Protein AF-A0A2N0QLQ1-F1 (afdb_monomer_lite)

Foldseek 3Di:
DVCPDLVNCLVPDDDDPVLVVLLVVLVVVLVVLVVVLVVLVVQLPDPAHACVLQLVVCVPPVVLLNCCQVPPDVVLPNCVLQVVPPPVDDDDPDDPDPPPNRGSLNCLLVVSSVVSLVVVLCCVVDPPDDPDPDDDDDDDDDPPPVPDDDDDDDDDPPPPPPDPDPVNVVVSVPDDAQPDDDDLVVLSVDSSSSNHHSNNSVVVSVVSSVVSNVVSVVVSVVSVVVSVVSVVVSVVSSLVSSLVVVLPDPDDDDDPVRCVVCVVSCLVSPDPDDDDDPPPPPPDDDDDPPPND

Radius of gyration: 37.38 Å; chains: 1; bounding box: 115×39×78 Å

Secondary structure (DSSP, 8-state):
-GGG-HHHHHHHS---HHHHHHHHHHHHHHHHHHHHHHHHHHHHT-SS--HHHHHHHHHHH-HHHHHHHHS--TTTS-HHHHT----S----S----------HHHHHHHTHHHHHHHHHHHHHHS----------------TTTTS-S----------------HHHHHHHHH---------HHHHHH---GGGS-HHHHHHHHHHHHHHHHHHHHHHHHHHHHHHHHHHHHHHHHHHHHHHHHHTT-S-----HHHHHHTHHHHHHH--S----TTTTTS---S-------

pLDDT: mean 75.92, std 20.89, range [28.64, 96.31]

InterPro domains:
  IPR027417 P-loop containing nucleoside triphosphate hydrolase [G3DSA:3.40.50.300] (115-282)

Structure (mmCIF, N/CA/C/O backbone):
data_AF-A0A2N0QLQ1-F1
#
_entry.id   AF-A0A2N0QLQ1-F1
#
loop_
_atom_site.group_PDB
_atom_site.id
_atom_site.type_symbol
_atom_site.label_atom_id
_atom_site.label_alt_id
_atom_site.label_comp_id
_atom_site.label_asym_id
_atom_site.label_entity_id
_atom_site.label_seq_id
_atom_site.pdbx_PDB_ins_code
_atom_site.Cartn_x
_atom_site.Cartn_y
_atom_site.Cartn_z
_atom_site.occupancy
_atom_site.B_iso_or_equiv
_atom_site.auth_seq_id
_atom_site.auth_comp_id
_atom_site.auth_asym_id
_atom_site.auth_atom_id
_atom_site.pdbx_PDB_model_num
ATOM 1 N N . ILE A 1 1 ? -21.483 20.103 38.730 1.00 61.03 1 ILE A N 1
ATOM 2 C CA . ILE A 1 1 ? -22.163 19.356 37.633 1.00 61.03 1 ILE A CA 1
ATOM 3 C C . ILE A 1 1 ? -21.185 18.523 36.791 1.00 61.03 1 ILE A C 1
ATOM 5 O O . ILE A 1 1 ? -21.504 17.373 36.534 1.00 61.03 1 ILE A O 1
ATOM 9 N N . LYS A 1 2 ? -19.992 19.019 36.402 1.00 66.88 2 LYS A N 1
ATOM 10 C CA . LYS A 1 2 ? -19.019 18.229 35.601 1.00 66.88 2 LYS A CA 1
ATOM 11 C C . LYS A 1 2 ? -18.640 16.867 36.207 1.00 66.88 2 LYS A C 1
ATOM 13 O O . LYS A 1 2 ? -18.502 15.904 35.458 1.00 66.88 2 LYS A O 1
ATOM 18 N N . GLU A 1 3 ? -18.548 16.784 37.533 1.00 72.50 3 GLU A N 1
ATOM 19 C CA . GLU A 1 3 ? -18.240 15.551 38.280 1.00 72.50 3 GLU A CA 1
ATOM 20 C C . GLU A 1 3 ? -19.263 14.423 38.071 1.00 72.50 3 GLU A C 1
ATOM 22 O O . GLU A 1 3 ? -18.910 13.256 38.187 1.00 72.50 3 GLU A O 1
ATOM 27 N N . PHE A 1 4 ? -20.504 14.759 37.704 1.00 75.38 4 PHE A N 1
ATOM 28 C CA . PHE A 1 4 ? -21.582 13.796 37.458 1.00 75.38 4 PHE A CA 1
ATOM 29 C C . PHE A 1 4 ? -21.812 13.522 35.966 1.00 75.38 4 PHE A C 1
ATOM 31 O O . PHE A 1 4 ? -22.767 12.841 35.601 1.00 75.38 4 PHE A O 1
ATOM 38 N N . SER A 1 5 ? -20.967 14.060 35.078 1.00 84.75 5 SER A N 1
ATOM 39 C CA . SER A 1 5 ? -21.087 13.768 33.647 1.00 84.75 5 SER A CA 1
ATOM 40 C C . SER A 1 5 ? -20.676 12.326 33.353 1.00 84.75 5 SER A C 1
ATOM 42 O O . SER A 1 5 ? -19.681 11.832 33.889 1.00 84.75 5 SER A O 1
ATOM 44 N N . LEU A 1 6 ? -21.422 11.655 32.472 1.00 81.94 6 LEU A N 1
ATOM 45 C CA . LEU A 1 6 ? -21.184 10.253 32.128 1.00 81.94 6 LEU A CA 1
ATOM 46 C C . LEU A 1 6 ? -19.744 10.024 31.646 1.00 81.94 6 LEU A C 1
ATOM 48 O O . LEU A 1 6 ? -19.108 9.050 32.044 1.00 81.94 6 LEU A O 1
ATOM 52 N N . GLU A 1 7 ? -19.198 10.936 30.841 1.00 82.25 7 GLU A N 1
ATOM 53 C CA . GLU A 1 7 ? -17.821 10.881 30.350 1.00 82.25 7 GLU A CA 1
ATOM 54 C C . GLU A 1 7 ? -16.767 11.017 31.455 1.00 82.25 7 GLU A C 1
ATOM 56 O O . GLU A 1 7 ? -15.702 10.406 31.355 1.00 82.25 7 GLU A O 1
ATOM 61 N N . GLU A 1 8 ? -17.013 11.837 32.476 1.00 82.56 8 GLU A N 1
ATOM 62 C CA . GLU A 1 8 ? -16.086 12.025 33.597 1.00 82.56 8 GLU A CA 1
ATOM 63 C C . GLU A 1 8 ? -16.135 10.821 34.544 1.00 82.56 8 GLU A C 1
ATOM 65 O O . GLU A 1 8 ? -15.097 10.253 34.884 1.00 82.56 8 GLU A O 1
ATOM 70 N N . VAL A 1 9 ? -17.338 10.334 34.862 1.00 83.75 9 VAL A N 1
ATOM 71 C CA . VAL A 1 9 ? -17.531 9.132 35.687 1.00 83.75 9 VAL A CA 1
ATOM 72 C C . VAL A 1 9 ? -16.950 7.893 34.995 1.00 83.75 9 VAL A C 1
ATOM 74 O O . VAL A 1 9 ? -16.268 7.088 35.629 1.00 83.75 9 VAL A O 1
ATOM 77 N N . CYS A 1 10 ? -17.134 7.749 33.678 1.00 82.81 10 CYS A N 1
ATOM 78 C CA . CYS A 1 10 ? -16.534 6.651 32.915 1.00 82.81 10 CYS A CA 1
ATOM 79 C C . CYS A 1 10 ? -15.002 6.733 32.844 1.00 82.81 10 CYS A C 1
ATOM 81 O O . CYS A 1 10 ? -14.349 5.690 32.785 1.00 82.81 10 CYS A O 1
ATOM 83 N N . ARG A 1 11 ? -14.418 7.939 32.835 1.00 79.31 11 ARG A N 1
ATOM 84 C CA . ARG A 1 11 ? -12.957 8.123 32.845 1.00 79.31 11 ARG A CA 1
ATOM 85 C C . ARG A 1 11 ? -12.345 7.813 34.206 1.00 79.31 11 ARG A C 1
ATOM 87 O O . ARG A 1 11 ? -11.307 7.160 34.244 1.00 79.31 11 ARG A O 1
ATOM 94 N N . ASN A 1 12 ? -13.010 8.217 35.284 1.00 80.75 12 ASN A N 1
ATOM 95 C CA . ASN A 1 12 ? -12.510 8.066 36.651 1.00 80.75 12 ASN A CA 1
ATOM 96 C C . ASN A 1 12 ? -12.809 6.689 37.266 1.00 80.75 12 ASN A C 1
ATOM 98 O O . ASN A 1 12 ? -12.323 6.371 38.351 1.00 80.75 12 ASN A O 1
ATOM 102 N N . ARG A 1 13 ? -13.578 5.836 36.578 1.00 82.44 13 ARG A N 1
ATOM 103 C CA . ARG A 1 13 ? -13.841 4.469 37.035 1.00 82.44 13 ARG A CA 1
ATOM 104 C C . ARG A 1 13 ? -12.574 3.608 36.993 1.00 82.44 13 ARG A C 1
ATOM 106 O O . ARG A 1 13 ? -11.807 3.636 36.027 1.00 82.44 13 ARG A O 1
ATOM 113 N N . ALA A 1 14 ? -12.428 2.727 37.978 1.00 80.25 14 ALA A N 1
ATOM 114 C CA . ALA A 1 14 ? -11.441 1.658 37.910 1.00 80.25 14 ALA A CA 1
ATOM 115 C C . ALA A 1 14 ? -11.807 0.688 36.773 1.00 80.25 14 ALA A C 1
ATOM 117 O O . ALA A 1 14 ? -12.846 0.026 36.809 1.00 80.25 14 ALA A O 1
ATOM 118 N N . ARG A 1 15 ? -10.957 0.617 35.746 1.00 83.06 15 ARG A N 1
ATOM 119 C CA . ARG A 1 15 ? -11.089 -0.362 34.660 1.00 83.06 15 ARG A CA 1
ATOM 120 C C . ARG A 1 15 ? -10.656 -1.736 35.148 1.00 83.06 15 ARG A C 1
ATOM 122 O O . ARG A 1 15 ? -9.709 -1.857 35.928 1.00 83.06 15 ARG A O 1
ATOM 129 N N . THR A 1 16 ? -11.302 -2.786 34.650 1.00 86.44 16 THR A N 1
ATOM 130 C CA . THR A 1 16 ? -10.814 -4.143 34.922 1.00 86.44 16 THR A CA 1
ATOM 131 C C . THR A 1 16 ? -9.475 -4.369 34.212 1.00 86.44 16 THR A C 1
ATOM 133 O O . THR A 1 16 ? -9.207 -3.785 33.159 1.00 86.44 16 THR A O 1
ATOM 136 N N . LYS A 1 17 ? -8.626 -5.259 34.746 1.00 87.06 17 LYS A N 1
ATOM 137 C CA . LYS A 1 17 ? -7.346 -5.613 34.100 1.00 87.06 17 LYS A CA 1
ATOM 138 C C . LYS A 1 17 ? -7.550 -6.090 32.654 1.00 87.06 17 LYS A C 1
ATOM 140 O O . LYS A 1 17 ? -6.743 -5.779 31.784 1.00 87.06 17 LYS A O 1
ATOM 145 N N . LYS A 1 18 ? -8.656 -6.800 32.400 1.00 88.44 18 LYS A N 1
ATOM 146 C CA . LYS A 1 18 ? -9.050 -7.283 31.072 1.00 88.44 18 LYS A CA 1
ATOM 147 C C . LYS A 1 18 ? -9.425 -6.134 30.131 1.00 88.44 18 LYS A C 1
ATOM 149 O O . LYS A 1 18 ? -8.917 -6.101 29.019 1.00 88.44 18 LYS A O 1
ATOM 154 N N . GLU A 1 19 ? -10.262 -5.192 30.568 1.00 87.38 19 GLU A N 1
ATOM 155 C CA . GLU A 1 19 ? -10.644 -4.016 29.765 1.00 87.38 19 GLU A CA 1
ATOM 156 C C . GLU A 1 19 ? -9.432 -3.166 29.384 1.00 87.38 19 GLU A C 1
ATOM 158 O O . GLU A 1 19 ? -9.265 -2.818 28.218 1.00 87.38 19 GLU A O 1
ATOM 163 N N . SER A 1 20 ? -8.563 -2.863 30.353 1.00 88.62 20 SER A N 1
ATOM 164 C CA . SER A 1 20 ? -7.354 -2.073 30.105 1.00 88.62 20 SER A CA 1
ATOM 165 C C . SER A 1 20 ? -6.424 -2.753 29.100 1.00 88.62 20 SER A C 1
ATOM 167 O O . SER A 1 20 ? -5.912 -2.088 28.205 1.00 88.62 20 SER A O 1
ATOM 169 N N . TYR A 1 21 ? -6.243 -4.074 29.213 1.00 91.75 21 TYR A N 1
ATOM 170 C CA . TYR A 1 21 ? -5.449 -4.853 28.262 1.00 91.75 21 TYR A CA 1
ATOM 171 C C . TYR A 1 21 ? -6.059 -4.851 26.852 1.00 91.75 21 TYR A C 1
ATOM 173 O O . TYR A 1 21 ? -5.348 -4.614 25.879 1.00 91.75 21 TYR A O 1
ATOM 181 N N . LEU A 1 22 ? -7.373 -5.075 26.735 1.00 92.06 22 LEU A N 1
ATOM 182 C CA . LEU A 1 22 ? -8.063 -5.083 25.442 1.00 92.06 22 LEU A CA 1
ATOM 183 C C . LEU A 1 22 ? -7.994 -3.720 24.752 1.00 92.06 22 LEU A C 1
ATOM 185 O O . LEU A 1 22 ? -7.675 -3.661 23.569 1.00 92.06 22 LEU A O 1
ATOM 189 N N . LEU A 1 23 ? -8.231 -2.630 25.488 1.00 91.94 23 LEU A N 1
ATOM 190 C CA . LEU A 1 23 ? -8.105 -1.279 24.942 1.00 91.94 23 LEU A CA 1
ATOM 191 C C . LEU A 1 23 ? -6.676 -0.995 24.481 1.00 91.94 23 LEU A C 1
ATOM 193 O O . LEU A 1 23 ? -6.500 -0.504 23.373 1.00 91.94 23 LEU A O 1
ATOM 197 N N . ALA A 1 24 ? -5.663 -1.333 25.285 1.00 93.56 24 ALA A N 1
ATOM 198 C CA . ALA A 1 24 ? -4.264 -1.142 24.899 1.00 93.56 24 ALA A CA 1
ATOM 199 C C . ALA A 1 24 ? -3.930 -1.878 23.591 1.00 93.56 24 ALA A C 1
ATOM 201 O O . ALA A 1 24 ? -3.360 -1.281 22.682 1.00 93.56 24 ALA A O 1
ATOM 202 N N . LYS A 1 25 ? -4.369 -3.136 23.464 1.00 95.06 25 LYS A N 1
ATOM 203 C CA . LYS A 1 25 ? -4.194 -3.925 22.241 1.00 95.06 25 LYS A CA 1
ATOM 204 C C . LYS A 1 25 ? -4.910 -3.301 21.037 1.00 95.06 25 LYS A C 1
ATOM 206 O O . LYS A 1 25 ? -4.356 -3.268 19.945 1.00 95.06 25 LYS A O 1
ATOM 211 N N . LEU A 1 26 ? -6.129 -2.790 21.222 1.00 94.81 26 LEU A N 1
ATOM 212 C CA . LEU A 1 26 ? -6.873 -2.120 20.151 1.00 94.81 26 LEU A CA 1
ATOM 213 C C . LEU A 1 26 ? -6.188 -0.832 19.690 1.00 94.81 26 LEU A C 1
ATOM 215 O O . LEU A 1 26 ? -6.107 -0.599 18.487 1.00 94.81 26 LEU A O 1
ATOM 219 N N . TYR A 1 27 ? -5.667 -0.024 20.617 1.00 94.25 27 TYR A N 1
ATOM 220 C CA . TYR A 1 27 ? -4.896 1.173 20.270 1.00 94.25 27 TYR A CA 1
ATOM 221 C C . TYR A 1 27 ? -3.644 0.824 19.461 1.00 94.25 27 TYR A C 1
ATOM 223 O O . TYR A 1 27 ? -3.412 1.444 18.426 1.00 94.25 27 TYR A O 1
ATOM 231 N N . GLU A 1 28 ? -2.894 -0.201 19.874 1.00 96.06 28 GLU A N 1
ATOM 232 C CA . GLU A 1 28 ? -1.723 -0.693 19.137 1.00 96.06 28 GLU A CA 1
ATOM 233 C C . GLU A 1 28 ? -2.099 -1.170 17.722 1.00 96.06 28 GLU A C 1
ATOM 235 O O . GLU A 1 28 ? -1.439 -0.834 16.737 1.00 96.06 28 GLU A O 1
ATOM 240 N N . GLU A 1 29 ? -3.196 -1.922 17.587 1.00 95.44 29 GLU A N 1
ATOM 241 C CA . GLU A 1 29 ? -3.678 -2.389 16.285 1.00 95.44 29 GLU A CA 1
ATOM 242 C C . GLU A 1 29 ? -4.122 -1.229 15.377 1.00 95.44 29 GLU A C 1
ATOM 244 O O . GLU A 1 29 ? -3.815 -1.242 14.182 1.00 95.44 29 GLU A O 1
ATOM 249 N N . ILE A 1 30 ? -4.809 -0.219 15.922 1.00 95.06 30 ILE A N 1
ATOM 250 C CA . ILE A 1 30 ? -5.217 0.988 15.185 1.00 95.06 30 ILE A CA 1
ATOM 251 C C . ILE A 1 30 ? -3.989 1.784 14.736 1.00 95.06 30 ILE A C 1
ATOM 253 O O . ILE A 1 30 ? -3.924 2.198 13.579 1.00 95.06 30 ILE A O 1
ATOM 257 N N . GLU A 1 31 ? -2.995 1.960 15.608 1.00 94.94 31 GLU A N 1
ATOM 258 C CA . GLU A 1 31 ? -1.747 2.652 15.280 1.00 94.94 31 GLU A CA 1
ATOM 259 C C . GLU A 1 31 ? -0.989 1.931 14.160 1.00 94.94 31 GLU A C 1
ATOM 261 O O . GLU A 1 31 ? -0.547 2.559 13.193 1.00 94.94 31 GLU A O 1
ATOM 266 N N . LYS A 1 32 ? -0.917 0.597 14.224 1.00 95.38 32 LYS A N 1
ATOM 267 C CA . LYS A 1 32 ? -0.323 -0.221 13.162 1.00 95.38 32 LYS A CA 1
ATOM 268 C C . LYS A 1 32 ? -1.050 -0.036 11.830 1.00 95.38 32 LYS A C 1
ATOM 270 O O . LYS A 1 32 ? -0.395 0.168 10.808 1.00 95.38 32 LYS A O 1
ATOM 275 N N . ILE A 1 33 ? -2.386 -0.056 11.835 1.00 94.06 33 ILE A N 1
ATOM 276 C CA . ILE A 1 33 ? -3.191 0.201 10.630 1.00 94.06 33 ILE A CA 1
ATOM 277 C C . ILE A 1 33 ? -2.930 1.616 10.094 1.00 94.06 33 ILE A C 1
ATOM 279 O O . ILE A 1 33 ? -2.787 1.791 8.884 1.00 94.06 33 ILE A O 1
ATOM 283 N N . GLY A 1 34 ? -2.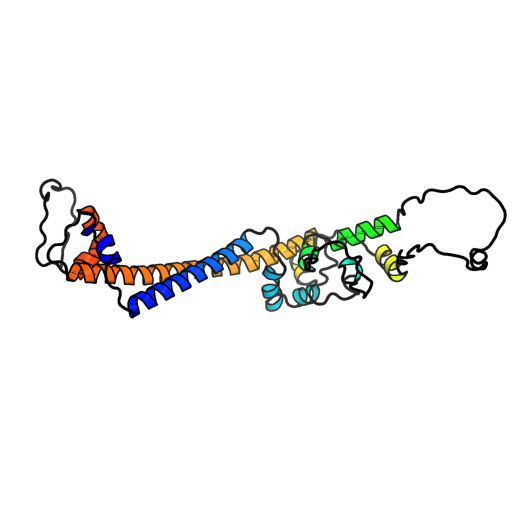807 2.615 10.972 1.00 92.31 34 GLY A N 1
ATOM 284 C CA . GLY A 1 34 ? -2.446 3.983 10.599 1.00 92.31 34 GLY A CA 1
ATOM 285 C C . GLY A 1 34 ? -1.072 4.067 9.928 1.00 92.31 34 GLY A C 1
ATOM 286 O O . GLY A 1 34 ? -0.945 4.661 8.858 1.00 92.31 34 GLY A O 1
ATOM 287 N N . SER A 1 35 ? -0.061 3.405 10.498 1.00 93.19 35 SER A N 1
ATOM 288 C CA . SER A 1 35 ? 1.285 3.325 9.916 1.00 93.19 35 SER A CA 1
ATOM 289 C C . SER A 1 35 ? 1.278 2.669 8.533 1.00 93.19 35 SER A C 1
ATOM 291 O O . SER A 1 35 ? 1.893 3.180 7.596 1.00 93.19 35 SER A O 1
ATOM 293 N N . ASP A 1 36 ? 0.558 1.558 8.378 1.00 90.94 36 ASP A N 1
ATOM 294 C CA . ASP A 1 36 ? 0.473 0.847 7.102 1.00 90.94 36 ASP A CA 1
ATOM 295 C C . ASP A 1 36 ? -0.295 1.655 6.044 1.00 90.94 36 ASP A C 1
ATOM 297 O O . ASP A 1 36 ? 0.117 1.693 4.882 1.00 90.94 36 ASP A O 1
ATOM 301 N N . THR A 1 37 ? -1.336 2.384 6.454 1.00 91.88 37 THR A N 1
ATOM 302 C CA . THR A 1 37 ? -2.074 3.320 5.590 1.00 91.88 37 THR A CA 1
ATOM 303 C C . THR A 1 37 ? -1.169 4.446 5.096 1.00 91.88 37 THR A C 1
ATOM 305 O O . THR A 1 37 ? -1.178 4.773 3.910 1.00 91.88 37 THR A O 1
ATOM 308 N N . GLU A 1 38 ? -0.340 5.018 5.970 1.00 89.31 38 GLU A N 1
ATOM 309 C CA . GLU A 1 38 ? 0.581 6.093 5.597 1.00 89.31 38 GLU A CA 1
ATOM 310 C C . GLU A 1 38 ? 1.688 5.597 4.653 1.00 89.31 38 GLU A C 1
ATOM 312 O O . GLU A 1 38 ? 2.055 6.296 3.709 1.00 89.31 38 GLU A O 1
ATOM 317 N N . LYS A 1 39 ? 2.189 4.365 4.825 1.00 86.94 39 LYS A N 1
ATOM 318 C CA . LYS A 1 39 ? 3.124 3.750 3.861 1.00 86.94 39 LYS A CA 1
ATOM 319 C C . LYS A 1 39 ? 2.489 3.623 2.479 1.00 86.94 39 LYS A C 1
ATOM 321 O O . LYS A 1 39 ? 3.081 4.069 1.501 1.00 86.94 39 LYS A O 1
ATOM 326 N N . VAL A 1 40 ? 1.280 3.064 2.418 1.00 87.12 40 VAL A N 1
ATOM 327 C CA . VAL A 1 40 ? 0.502 2.908 1.181 1.00 87.12 40 VAL A CA 1
ATOM 328 C C . VAL A 1 40 ? 0.294 4.260 0.498 1.00 87.12 40 VAL A C 1
ATOM 330 O O . VAL A 1 40 ? 0.618 4.431 -0.676 1.00 87.12 40 VAL A O 1
ATOM 333 N N . LYS A 1 41 ? -0.164 5.254 1.256 1.00 85.38 41 LYS A N 1
ATOM 334 C CA . LYS A 1 41 ? -0.394 6.618 0.783 1.00 85.38 41 LYS A CA 1
ATOM 335 C C . LYS A 1 41 ? 0.870 7.252 0.191 1.00 85.38 41 LYS A C 1
ATOM 337 O O . LYS A 1 41 ? 0.822 7.854 -0.881 1.00 85.38 41 LYS A O 1
ATOM 342 N N . ASN A 1 42 ? 2.011 7.084 0.858 1.00 83.56 42 ASN A N 1
ATOM 343 C CA . ASN A 1 42 ? 3.293 7.601 0.383 1.00 83.56 42 ASN A CA 1
ATOM 344 C C . ASN A 1 42 ? 3.769 6.944 -0.915 1.00 83.56 42 ASN A C 1
ATOM 346 O O . ASN A 1 42 ? 4.481 7.594 -1.680 1.00 83.56 42 ASN A O 1
ATOM 350 N N . THR A 1 43 ? 3.393 5.692 -1.173 1.00 80.50 43 THR A N 1
ATOM 351 C CA . THR A 1 43 ? 3.665 5.022 -2.450 1.00 80.50 43 THR A CA 1
ATOM 352 C C . THR A 1 43 ? 2.749 5.552 -3.556 1.00 80.50 43 THR A C 1
ATOM 354 O O . THR A 1 43 ? 3.232 5.864 -4.639 1.00 80.50 43 THR A O 1
ATOM 357 N N . LEU A 1 44 ? 1.457 5.750 -3.268 1.00 78.75 44 LEU A N 1
ATOM 358 C CA . LEU A 1 44 ? 0.461 6.227 -4.240 1.00 78.75 44 LEU A CA 1
ATOM 359 C C . LEU A 1 44 ? 0.743 7.637 -4.778 1.00 78.75 44 LEU A C 1
ATOM 361 O O . LEU A 1 44 ? 0.521 7.904 -5.955 1.00 78.75 44 LEU A O 1
ATOM 365 N N . PHE A 1 45 ? 1.219 8.553 -3.929 1.00 77.06 45 PHE A N 1
ATOM 366 C CA . PHE A 1 45 ? 1.431 9.951 -4.327 1.00 77.06 45 PHE A CA 1
ATOM 367 C C . PHE A 1 45 ? 2.745 10.211 -5.070 1.00 77.06 45 PHE A C 1
ATOM 369 O O . PHE A 1 45 ? 2.987 11.330 -5.530 1.00 77.06 45 PHE A O 1
ATOM 376 N N . ARG A 1 46 ? 3.618 9.211 -5.200 1.00 81.62 46 ARG A N 1
ATOM 377 C CA . ARG A 1 46 ? 4.882 9.380 -5.918 1.00 81.62 46 ARG A CA 1
ATOM 378 C C . ARG A 1 46 ? 4.658 9.240 -7.414 1.00 81.62 46 ARG A C 1
ATOM 380 O O . ARG A 1 46 ? 4.191 8.214 -7.889 1.00 81.62 46 ARG A O 1
ATOM 387 N N . ARG A 1 47 ? 5.094 10.254 -8.166 1.00 81.06 47 ARG A N 1
ATOM 388 C CA . ARG A 1 47 ? 5.119 10.203 -9.637 1.00 81.06 47 ARG A CA 1
ATOM 389 C C . ARG A 1 47 ? 5.971 9.036 -10.150 1.00 81.06 47 ARG A C 1
ATOM 391 O O . ARG A 1 47 ? 5.565 8.337 -11.072 1.00 81.06 47 ARG A O 1
ATOM 398 N N . TRP A 1 48 ? 7.133 8.834 -9.529 1.00 85.44 48 TRP A N 1
ATOM 399 C CA . TRP A 1 48 ? 8.090 7.786 -9.871 1.00 85.44 48 TRP A CA 1
ATOM 400 C C . TRP A 1 48 ? 8.169 6.761 -8.741 1.00 85.44 48 TRP A C 1
ATOM 402 O O . TRP A 1 48 ? 8.504 7.111 -7.605 1.00 85.44 48 TRP A O 1
ATOM 412 N N . MET A 1 49 ? 7.852 5.505 -9.058 1.00 87.62 49 MET A N 1
ATOM 413 C CA . MET A 1 49 ? 8.034 4.373 -8.145 1.00 87.62 49 MET A CA 1
ATOM 414 C C . MET A 1 49 ? 9.521 4.144 -7.865 1.00 87.62 49 MET A C 1
ATOM 416 O O . MET A 1 49 ? 10.347 4.299 -8.764 1.00 87.62 49 MET A O 1
ATOM 420 N N . ARG A 1 50 ? 9.867 3.750 -6.638 1.00 89.81 50 ARG A N 1
ATOM 421 C CA . ARG A 1 50 ? 11.217 3.264 -6.320 1.00 89.81 50 ARG A CA 1
ATOM 422 C C . ARG A 1 50 ? 11.332 1.775 -6.586 1.00 89.81 50 ARG A C 1
ATOM 424 O O . ARG A 1 50 ? 10.330 1.064 -6.630 1.00 89.81 50 ARG A O 1
ATOM 431 N N . TRP A 1 51 ? 12.568 1.280 -6.599 1.00 90.31 51 TRP A N 1
ATOM 432 C CA . TRP A 1 51 ? 12.815 -0.162 -6.640 1.00 90.31 51 TRP A CA 1
ATOM 433 C C . TRP A 1 51 ? 12.097 -0.911 -5.508 1.00 90.31 51 TRP A C 1
ATOM 435 O O . TRP A 1 51 ? 11.492 -1.948 -5.741 1.00 90.31 51 TRP A O 1
ATOM 445 N N . SER A 1 52 ? 12.068 -0.351 -4.292 1.00 88.19 52 SER A N 1
ATOM 446 C CA . SER A 1 52 ? 11.343 -0.947 -3.158 1.00 88.19 52 SER A CA 1
ATOM 447 C C . SER A 1 52 ? 9.849 -1.138 -3.397 1.00 88.19 52 SER A C 1
ATOM 449 O O . SER A 1 52 ? 9.250 -1.982 -2.744 1.00 88.19 52 SER A O 1
ATOM 451 N N . ASP A 1 53 ? 9.265 -0.318 -4.268 1.00 88.31 53 ASP A N 1
ATOM 452 C CA . ASP A 1 53 ? 7.825 -0.256 -4.486 1.00 88.31 53 ASP A CA 1
ATOM 453 C C . ASP A 1 53 ? 7.405 -1.211 -5.620 1.00 88.31 53 ASP A C 1
ATOM 455 O O . ASP A 1 53 ? 6.286 -1.707 -5.612 1.00 88.31 53 ASP A O 1
ATOM 459 N N . ILE A 1 54 ? 8.312 -1.494 -6.568 1.00 90.75 54 ILE A N 1
ATOM 460 C CA . ILE A 1 54 ? 8.041 -2.311 -7.762 1.00 90.75 54 ILE A CA 1
ATOM 461 C C . ILE A 1 54 ? 8.665 -3.715 -7.711 1.00 90.75 54 ILE A C 1
ATOM 463 O O . ILE A 1 54 ? 8.176 -4.625 -8.375 1.00 90.75 54 ILE A O 1
ATOM 467 N N . LYS A 1 55 ? 9.742 -3.923 -6.937 1.00 92.44 55 LYS A N 1
ATOM 468 C CA . LYS A 1 55 ? 10.534 -5.167 -6.985 1.00 92.44 55 LYS A CA 1
ATOM 469 C C . LYS A 1 55 ? 9.701 -6.420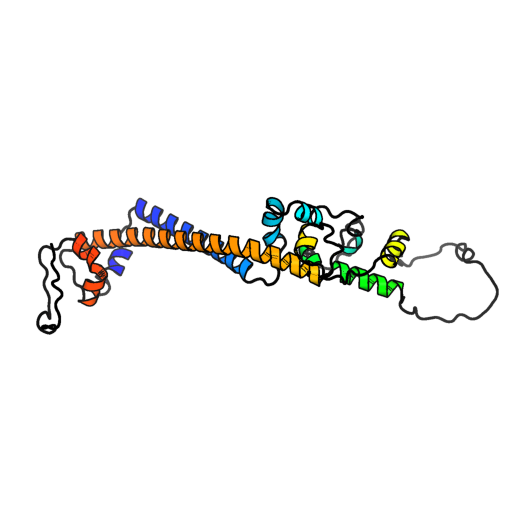 -6.715 1.00 92.44 55 LYS A C 1
ATOM 471 O O . LYS A 1 55 ? 9.952 -7.443 -7.336 1.00 92.44 55 LYS A O 1
ATOM 476 N N . ASP A 1 56 ? 8.744 -6.339 -5.788 1.00 90.81 56 ASP A N 1
ATOM 477 C CA . ASP A 1 56 ? 7.973 -7.500 -5.341 1.00 90.81 56 ASP A CA 1
ATOM 478 C C . ASP A 1 56 ? 6.976 -7.905 -6.435 1.00 90.81 56 ASP A C 1
ATOM 480 O O . ASP A 1 56 ? 6.866 -9.086 -6.756 1.00 90.81 56 ASP A O 1
ATOM 484 N N . TYR A 1 57 ? 6.353 -6.915 -7.085 1.00 92.06 57 TYR A N 1
ATOM 485 C CA . TYR A 1 57 ? 5.509 -7.121 -8.262 1.00 92.06 57 TYR A CA 1
ATOM 486 C C . TYR A 1 57 ? 6.313 -7.708 -9.426 1.00 92.06 57 TYR A C 1
ATOM 488 O O . TYR A 1 57 ? 5.923 -8.726 -9.991 1.00 92.06 57 TYR A O 1
ATOM 496 N N . LEU A 1 58 ? 7.476 -7.128 -9.757 1.00 93.06 58 LEU A N 1
ATOM 497 C CA . LEU A 1 58 ? 8.305 -7.660 -10.842 1.00 93.06 58 LEU A CA 1
ATOM 498 C C . LEU A 1 58 ? 8.794 -9.080 -10.543 1.00 93.06 58 LEU A C 1
ATOM 500 O O . LEU A 1 58 ? 8.845 -9.910 -11.438 1.00 93.06 58 LEU A O 1
ATOM 504 N N . MET A 1 59 ? 9.150 -9.382 -9.296 1.00 92.81 59 MET A N 1
ATOM 505 C CA . MET A 1 59 ? 9.597 -10.720 -8.911 1.00 92.81 59 MET A CA 1
ATOM 506 C C . MET A 1 59 ? 8.486 -11.768 -9.068 1.00 92.81 59 MET A C 1
ATOM 508 O O . MET A 1 59 ? 8.777 -12.901 -9.457 1.00 92.81 59 MET A O 1
ATOM 512 N N . ALA A 1 60 ? 7.244 -11.401 -8.744 1.00 91.94 60 ALA A N 1
ATOM 513 C CA . ALA A 1 60 ? 6.095 -12.297 -8.781 1.00 91.94 60 ALA A CA 1
ATOM 514 C C . ALA A 1 60 ? 5.521 -12.465 -10.196 1.00 91.94 60 ALA A C 1
ATOM 516 O O . ALA A 1 60 ? 5.374 -13.593 -10.661 1.00 91.94 60 ALA A O 1
ATOM 517 N N . GLU A 1 61 ? 5.246 -11.354 -10.879 1.00 91.06 61 GLU A N 1
ATOM 518 C CA . GLU A 1 61 ? 4.475 -11.331 -12.129 1.00 91.06 61 GLU A CA 1
ATOM 519 C C . GLU A 1 61 ? 5.363 -11.180 -13.375 1.00 91.06 61 GLU A C 1
ATOM 521 O O . GLU A 1 61 ? 5.072 -11.748 -14.423 1.00 91.06 61 GLU A O 1
ATOM 526 N N . GLU A 1 62 ? 6.485 -10.460 -13.272 1.00 91.88 62 GLU A N 1
ATOM 527 C CA . GLU A 1 62 ? 7.312 -10.034 -14.418 1.00 91.88 62 GLU A CA 1
ATOM 528 C C . GLU A 1 62 ? 8.786 -10.440 -14.242 1.00 91.88 62 GLU A C 1
ATOM 530 O O . GLU A 1 62 ? 9.722 -9.646 -14.389 1.00 91.88 62 GLU A O 1
ATOM 535 N N . ARG A 1 63 ? 9.013 -11.709 -13.880 1.00 92.00 63 ARG A N 1
ATOM 536 C CA . ARG A 1 63 ? 10.309 -12.193 -13.370 1.00 92.00 63 ARG A CA 1
ATOM 537 C C . ARG A 1 63 ? 11.495 -11.922 -14.297 1.00 92.00 63 ARG A C 1
ATOM 539 O O . ARG A 1 63 ? 12.590 -11.618 -13.836 1.00 92.00 63 ARG A O 1
ATOM 546 N N . ARG A 1 64 ? 11.286 -12.004 -15.610 1.00 91.31 64 ARG A N 1
ATOM 547 C CA . ARG A 1 64 ? 12.347 -11.738 -16.591 1.00 91.31 64 ARG A CA 1
ATOM 548 C C . ARG A 1 64 ? 12.794 -10.275 -16.575 1.00 91.31 64 ARG A C 1
ATOM 550 O O . ARG A 1 64 ? 13.979 -10.006 -16.744 1.00 91.31 64 ARG A O 1
ATOM 557 N N . PHE A 1 65 ? 11.872 -9.341 -16.338 1.00 92.00 65 PHE A N 1
ATOM 558 C CA . PHE A 1 65 ? 12.209 -7.934 -16.130 1.00 92.00 65 PHE A CA 1
ATOM 559 C C . PHE A 1 65 ? 12.928 -7.732 -14.798 1.00 92.00 65 PHE A C 1
ATOM 561 O O . PHE A 1 65 ? 13.924 -7.014 -14.751 1.00 92.00 65 PHE A O 1
ATOM 568 N N . TYR A 1 66 ? 12.476 -8.399 -13.731 1.00 92.00 66 TYR A N 1
ATOM 569 C CA . TYR A 1 66 ? 13.159 -8.367 -12.435 1.00 92.00 66 TYR A CA 1
ATOM 570 C C . TYR A 1 66 ? 14.636 -8.764 -12.560 1.00 92.00 66 TYR A C 1
ATOM 572 O O . TYR A 1 66 ? 15.516 -8.023 -12.117 1.00 92.00 66 TYR A O 1
ATOM 580 N N . ASP A 1 67 ? 14.910 -9.890 -13.221 1.00 89.31 67 ASP A N 1
ATOM 581 C CA . ASP A 1 67 ? 16.268 -10.411 -13.381 1.00 89.31 67 ASP A CA 1
ATOM 582 C C . ASP A 1 67 ? 17.180 -9.416 -14.116 1.00 89.31 67 ASP A C 1
ATOM 584 O O . ASP A 1 67 ? 18.352 -9.294 -13.767 1.00 89.31 67 ASP A O 1
ATOM 588 N N . LYS A 1 68 ? 16.642 -8.634 -15.061 1.00 88.81 68 LYS A N 1
ATOM 589 C CA . LYS A 1 68 ? 17.394 -7.613 -15.809 1.00 88.81 68 LYS A CA 1
ATOM 590 C C . LYS A 1 68 ? 17.784 -6.381 -14.998 1.00 88.81 68 LYS A C 1
ATOM 592 O O . LYS A 1 68 ? 18.765 -5.725 -15.340 1.00 88.81 68 LYS A O 1
ATOM 597 N N . PHE A 1 69 ? 17.057 -6.072 -13.927 1.00 87.94 69 PHE A N 1
ATOM 598 C CA . PHE A 1 69 ? 17.419 -4.988 -13.008 1.00 87.94 69 PHE A CA 1
ATOM 599 C C . PHE A 1 69 ? 18.327 -5.450 -11.863 1.00 87.94 69 PHE A C 1
ATOM 601 O O . PHE A 1 69 ? 18.988 -4.617 -11.242 1.00 87.94 69 PHE A O 1
ATOM 608 N N . VAL A 1 70 ? 18.353 -6.753 -11.570 1.00 86.38 70 VAL A N 1
ATOM 609 C CA . VAL A 1 70 ? 19.169 -7.333 -10.492 1.00 86.38 70 VAL A CA 1
ATOM 610 C C . VAL A 1 70 ? 20.517 -7.837 -11.000 1.00 86.38 70 VAL A C 1
ATOM 612 O O . VAL A 1 70 ? 21.532 -7.586 -10.358 1.00 86.38 70 VAL A O 1
ATOM 615 N N . ASN A 1 71 ? 20.530 -8.516 -12.147 1.00 82.62 71 ASN A N 1
ATOM 616 C CA . ASN A 1 71 ? 21.711 -9.141 -12.736 1.00 82.62 71 ASN A CA 1
ATOM 617 C C . ASN A 1 71 ? 22.074 -8.432 -14.041 1.00 82.62 71 ASN A C 1
ATOM 619 O O . ASN A 1 71 ? 21.783 -8.920 -15.133 1.00 82.62 71 ASN A O 1
ATOM 623 N N . ILE A 1 72 ? 22.689 -7.260 -13.919 1.00 80.75 72 ILE A N 1
ATOM 624 C CA . ILE A 1 72 ? 23.131 -6.482 -15.077 1.00 80.75 72 ILE A CA 1
ATOM 625 C C . ILE A 1 72 ? 24.464 -7.054 -15.538 1.00 80.75 72 ILE A C 1
ATOM 627 O O . ILE A 1 72 ? 25.424 -7.098 -14.772 1.00 80.75 72 ILE A O 1
ATOM 631 N N . THR A 1 73 ? 24.494 -7.539 -16.774 1.00 76.12 73 THR A N 1
ATOM 632 C CA . THR A 1 73 ? 25.702 -8.101 -17.380 1.00 76.12 73 THR A CA 1
ATOM 633 C C . THR A 1 73 ? 26.412 -7.055 -18.235 1.00 76.12 73 THR A C 1
ATOM 635 O O . THR A 1 73 ? 25.786 -6.096 -18.681 1.00 76.12 73 THR A O 1
ATOM 638 N N . GLU A 1 74 ? 27.696 -7.262 -18.535 1.00 70.12 74 GLU A N 1
ATOM 639 C CA . GLU A 1 74 ? 28.458 -6.387 -19.448 1.00 70.12 74 GLU A CA 1
ATOM 640 C C . GLU A 1 74 ? 27.842 -6.302 -20.856 1.00 70.12 74 GLU A C 1
ATOM 642 O O . GLU A 1 74 ? 28.033 -5.313 -21.560 1.00 70.12 74 GLU A O 1
ATOM 647 N N . ASN A 1 75 ? 27.063 -7.318 -21.251 1.00 71.81 75 ASN A N 1
ATOM 648 C CA . ASN A 1 75 ? 26.311 -7.322 -22.507 1.00 71.81 75 ASN A CA 1
ATOM 649 C C . ASN A 1 75 ? 25.090 -6.391 -22.474 1.00 71.81 75 ASN A C 1
ATOM 651 O O . ASN A 1 75 ? 24.603 -5.989 -23.526 1.00 71.81 75 ASN A O 1
ATOM 655 N N . ASP A 1 76 ? 24.564 -6.098 -21.284 1.00 79.12 76 ASP A N 1
ATOM 656 C CA . ASP A 1 76 ? 23.412 -5.221 -21.090 1.00 79.12 76 ASP A CA 1
ATOM 657 C C . ASP A 1 76 ? 23.863 -3.760 -20.947 1.00 79.12 76 ASP A C 1
ATOM 659 O O . ASP A 1 76 ? 23.374 -2.881 -21.654 1.00 79.12 76 ASP A O 1
ATOM 663 N N . LEU A 1 77 ? 24.811 -3.506 -20.041 1.00 80.44 77 LEU A N 1
ATOM 664 C CA . LEU A 1 77 ? 25.409 -2.195 -19.807 1.00 80.44 77 LEU A CA 1
ATOM 665 C C . LEU A 1 77 ? 26.859 -2.354 -19.327 1.00 80.44 77 LEU A C 1
ATOM 667 O O . LEU A 1 77 ? 27.113 -3.161 -18.430 1.00 80.44 77 LEU A O 1
ATOM 671 N N . PRO A 1 78 ? 27.800 -1.539 -19.831 1.00 79.50 78 PRO A N 1
ATOM 672 C CA . PRO A 1 78 ? 29.141 -1.470 -19.264 1.00 79.50 78 PRO A CA 1
ATOM 673 C C . PRO A 1 78 ? 29.130 -1.023 -17.792 1.00 79.50 78 PRO A C 1
ATOM 675 O O . PRO A 1 78 ? 28.349 -0.148 -17.405 1.00 79.50 78 PRO A O 1
ATOM 678 N N . SER A 1 79 ? 30.047 -1.562 -16.984 1.00 72.81 79 SER A N 1
ATOM 679 C CA . SER A 1 79 ? 30.147 -1.301 -15.535 1.00 72.81 79 SER A CA 1
ATOM 680 C C . SER A 1 79 ? 30.298 0.188 -15.180 1.00 72.81 79 SER A C 1
ATOM 682 O O . SER A 1 79 ? 29.678 0.681 -14.229 1.00 72.81 79 SER A O 1
ATOM 684 N N . TRP A 1 80 ? 31.027 0.941 -16.010 1.00 76.19 80 TRP A N 1
ATOM 685 C CA . TRP A 1 80 ? 31.241 2.381 -15.841 1.00 76.19 80 TRP A CA 1
ATOM 686 C C . TRP A 1 80 ? 29.957 3.218 -15.968 1.00 76.19 80 TRP A C 1
ATOM 688 O O . TRP A 1 80 ? 29.919 4.352 -15.486 1.00 76.19 80 TRP A O 1
ATOM 698 N N . VAL A 1 81 ? 28.897 2.696 -16.602 1.00 76.88 81 VAL A N 1
ATOM 699 C CA . VAL A 1 81 ? 27.623 3.420 -16.771 1.00 76.88 81 VAL A CA 1
ATOM 700 C C . VAL A 1 81 ? 26.837 3.475 -15.462 1.00 76.88 81 VAL A C 1
ATOM 702 O O . VAL A 1 81 ? 26.191 4.479 -15.170 1.00 76.88 81 VAL A O 1
ATOM 705 N N . LEU A 1 82 ? 26.910 2.420 -14.651 1.00 67.69 82 LEU A N 1
ATOM 706 C CA . LEU A 1 82 ? 26.179 2.318 -13.383 1.00 67.69 82 LEU A CA 1
ATOM 707 C C . LEU A 1 82 ? 27.045 2.646 -12.162 1.00 67.69 82 LEU A C 1
ATOM 709 O O . LEU A 1 82 ? 26.541 2.648 -11.039 1.00 67.69 82 LEU A O 1
ATOM 713 N N . GLY A 1 83 ? 28.332 2.941 -12.375 1.00 60.75 83 GLY A N 1
ATOM 714 C CA . GLY A 1 83 ? 29.279 3.231 -11.301 1.00 60.75 83 GLY A CA 1
ATOM 715 C C . GLY A 1 83 ? 29.521 2.025 -10.394 1.00 60.75 83 GLY A C 1
ATOM 716 O O . GLY A 1 83 ? 29.714 2.203 -9.195 1.00 60.75 83 GLY A O 1
ATOM 717 N N . THR A 1 84 ? 29.455 0.809 -10.949 1.00 50.94 84 THR A N 1
ATOM 718 C CA . THR A 1 84 ? 29.743 -0.437 -10.220 1.00 50.94 84 THR A CA 1
ATOM 719 C C . THR A 1 84 ? 31.232 -0.765 -10.168 1.00 50.94 84 THR A C 1
ATOM 721 O O . THR A 1 84 ? 31.593 -1.764 -9.552 1.00 50.94 84 THR A O 1
ATOM 724 N N . ASP A 1 85 ? 32.083 0.073 -10.766 1.00 44.09 85 ASP A N 1
ATOM 725 C CA . ASP A 1 85 ? 33.531 0.065 -10.558 1.00 44.09 85 ASP A CA 1
ATOM 726 C C . ASP A 1 85 ? 33.840 0.597 -9.139 1.00 44.09 85 ASP A C 1
ATOM 728 O O . ASP A 1 85 ? 34.436 1.655 -8.954 1.00 44.09 85 ASP A O 1
ATOM 732 N N . ASP A 1 86 ? 33.401 -0.126 -8.105 1.00 42.50 86 ASP A N 1
ATOM 733 C CA . ASP A 1 86 ? 34.140 -0.178 -6.842 1.00 42.50 86 ASP A CA 1
ATOM 734 C C . ASP A 1 86 ? 35.338 -1.117 -7.095 1.00 42.50 86 ASP A C 1
ATOM 736 O O . ASP A 1 86 ? 35.396 -2.230 -6.574 1.00 42.50 86 ASP A O 1
ATOM 740 N N . ASP A 1 87 ? 36.266 -0.691 -7.954 1.00 38.94 87 ASP A N 1
ATOM 741 C CA . ASP A 1 87 ? 37.621 -1.230 -7.917 1.00 38.94 87 ASP A CA 1
ATOM 742 C C . ASP A 1 87 ? 38.262 -0.718 -6.617 1.00 38.94 87 ASP A C 1
ATOM 744 O O . ASP A 1 87 ? 37.996 0.413 -6.191 1.00 38.94 87 ASP A O 1
ATOM 748 N N . ASP A 1 88 ? 39.066 -1.555 -5.961 1.00 41.12 88 ASP A N 1
ATOM 749 C CA . ASP A 1 88 ? 39.818 -1.288 -4.724 1.00 41.12 88 ASP A CA 1
ATOM 750 C C . ASP A 1 88 ? 40.890 -0.181 -4.924 1.00 41.12 88 ASP A C 1
ATOM 752 O O . ASP A 1 88 ? 42.089 -0.369 -4.723 1.00 41.12 88 ASP A O 1
ATOM 756 N N . GLY A 1 89 ? 40.461 1.014 -5.328 1.00 34.06 89 GLY A N 1
ATOM 757 C CA . GLY A 1 89 ? 41.258 2.214 -5.534 1.00 34.06 89 GLY A CA 1
ATOM 758 C C . GLY A 1 89 ? 40.877 3.283 -4.514 1.00 34.06 89 GLY A C 1
ATOM 759 O O . GLY A 1 89 ? 39.718 3.675 -4.381 1.00 34.06 89 GLY A O 1
ATOM 760 N N . PHE A 1 90 ? 41.868 3.730 -3.748 1.00 32.59 90 PHE A N 1
ATOM 761 C CA . PHE A 1 90 ? 41.790 4.719 -2.673 1.00 32.59 90 PHE A CA 1
ATOM 762 C C . PHE A 1 90 ? 40.719 5.816 -2.850 1.00 32.59 90 PHE A C 1
ATOM 764 O O . PHE A 1 90 ? 40.795 6.664 -3.735 1.00 32.59 90 PHE A O 1
ATOM 771 N N . LYS A 1 91 ? 39.778 5.902 -1.899 1.00 36.81 91 LYS A N 1
ATOM 772 C CA . LYS A 1 91 ? 38.894 7.072 -1.758 1.00 36.81 91 LYS A CA 1
ATOM 773 C C . LYS A 1 91 ? 39.680 8.228 -1.122 1.00 36.81 91 LYS A C 1
ATOM 775 O O . LYS A 1 91 ? 40.116 8.074 0.024 1.00 36.81 91 LYS A O 1
ATOM 780 N N . PRO A 1 92 ? 39.809 9.414 -1.751 1.00 34.59 92 PRO A N 1
ATOM 781 C CA . PRO A 1 92 ? 40.300 10.583 -1.038 1.00 34.59 92 PRO A CA 1
ATOM 782 C C . PRO A 1 92 ? 39.306 10.916 0.079 1.00 34.59 92 P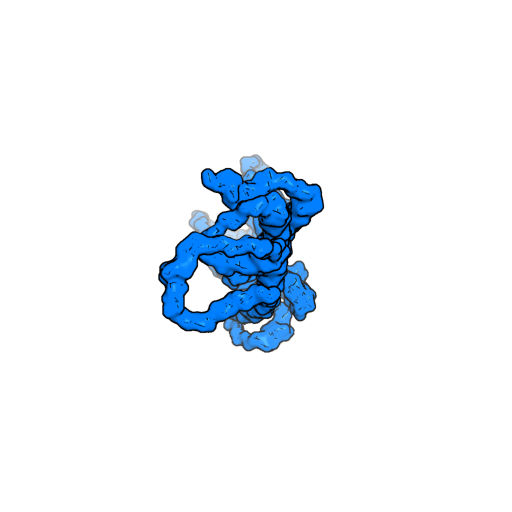RO A C 1
ATOM 784 O O . PRO A 1 92 ? 38.108 11.098 -0.152 1.00 34.59 92 PRO A O 1
ATOM 787 N N . VAL A 1 93 ? 39.808 10.961 1.315 1.00 36.31 93 VAL A N 1
ATOM 788 C CA . VAL A 1 93 ? 39.049 11.159 2.560 1.00 36.31 93 VAL A CA 1
ATOM 789 C C . VAL A 1 93 ? 38.475 12.578 2.624 1.00 36.31 93 VAL A C 1
ATOM 791 O O . VAL A 1 93 ? 38.907 13.395 3.427 1.00 36.31 93 VAL A O 1
ATOM 794 N N . LYS A 1 94 ? 37.506 12.921 1.767 1.00 37.97 94 LYS A N 1
ATOM 795 C CA . LYS A 1 94 ? 36.706 14.152 1.868 1.00 37.97 94 LYS A CA 1
ATOM 796 C C . LYS A 1 94 ? 35.299 13.961 1.297 1.00 37.97 94 LYS A C 1
ATOM 798 O O . LYS A 1 94 ? 34.997 14.432 0.207 1.00 37.97 94 LYS A O 1
ATOM 803 N N . LYS A 1 95 ? 34.416 13.365 2.106 1.00 33.16 95 LYS A N 1
ATOM 804 C CA . LYS A 1 95 ? 33.110 13.911 2.554 1.00 33.16 95 LYS A CA 1
ATOM 805 C C . LYS A 1 95 ? 32.173 12.772 2.961 1.00 33.16 95 LYS A C 1
ATOM 807 O O . LYS A 1 95 ? 31.940 11.837 2.208 1.00 33.16 95 LYS A O 1
ATOM 812 N N . ASN A 1 96 ? 31.595 12.914 4.151 1.00 33.34 96 ASN A N 1
ATOM 813 C CA . ASN A 1 96 ? 30.613 12.026 4.775 1.00 33.34 96 ASN A CA 1
ATOM 814 C C . ASN A 1 96 ? 29.262 11.990 4.038 1.00 33.34 96 ASN A C 1
ATOM 816 O O . ASN A 1 96 ? 28.229 12.295 4.625 1.00 33.34 96 ASN A O 1
ATOM 820 N N . ASN A 1 97 ? 29.241 11.584 2.774 1.00 39.94 97 ASN A N 1
ATOM 821 C CA . ASN A 1 97 ? 28.016 11.160 2.120 1.00 39.94 97 ASN A CA 1
ATOM 822 C C . ASN A 1 97 ? 28.159 9.668 1.861 1.00 39.94 97 ASN A C 1
ATOM 824 O O . ASN A 1 97 ? 28.857 9.266 0.937 1.00 39.94 97 ASN A O 1
ATOM 828 N N . LYS A 1 98 ? 27.484 8.840 2.670 1.00 40.69 98 LYS A N 1
ATOM 829 C CA . LYS A 1 98 ? 27.095 7.497 2.228 1.00 40.69 98 LYS A CA 1
ATOM 830 C C . LYS A 1 98 ? 26.439 7.699 0.862 1.00 40.69 98 LYS A C 1
ATOM 832 O O . LYS A 1 98 ? 25.329 8.232 0.825 1.00 40.69 98 LYS A O 1
ATOM 837 N N . GLN A 1 99 ? 27.134 7.388 -0.234 1.00 48.84 99 GLN A N 1
ATOM 838 C CA . GLN A 1 99 ? 26.533 7.369 -1.563 1.00 48.84 99 GLN A CA 1
ATOM 839 C C . GLN A 1 99 ? 25.306 6.474 -1.419 1.00 48.84 99 GLN A C 1
ATOM 841 O O . GLN A 1 99 ? 25.422 5.289 -1.101 1.00 48.84 99 GLN A O 1
ATOM 846 N N . LYS A 1 100 ? 24.110 7.074 -1.468 1.00 50.41 100 LYS A N 1
ATOM 847 C CA . LYS A 1 100 ? 22.871 6.301 -1.435 1.00 50.41 100 LYS A CA 1
ATOM 848 C C . LYS A 1 100 ? 22.998 5.331 -2.599 1.00 50.41 100 LYS A C 1
ATOM 850 O O . LYS A 1 100 ? 23.211 5.800 -3.709 1.00 50.41 100 LYS A O 1
ATOM 855 N N . ARG A 1 101 ? 22.920 4.022 -2.344 1.00 55.44 101 ARG A N 1
ATOM 856 C CA . ARG A 1 101 ? 22.831 3.023 -3.414 1.00 55.44 101 ARG A CA 1
ATOM 857 C C . ARG A 1 101 ? 21.622 3.399 -4.264 1.00 55.44 101 ARG A C 1
ATOM 859 O O . ARG A 1 101 ? 20.492 3.223 -3.809 1.00 55.44 101 ARG A O 1
ATOM 866 N N . ILE A 1 102 ? 21.860 4.022 -5.412 1.00 66.94 102 ILE A N 1
ATOM 867 C CA . ILE A 1 102 ? 20.806 4.313 -6.372 1.00 66.94 102 ILE A CA 1
ATOM 868 C C . ILE A 1 102 ? 20.562 2.999 -7.098 1.00 66.94 102 ILE A C 1
ATOM 870 O O . ILE A 1 102 ? 21.499 2.367 -7.578 1.00 66.94 102 ILE A O 1
ATOM 874 N N . TYR A 1 103 ? 19.318 2.532 -7.082 1.00 81.25 103 TYR A N 1
ATOM 875 C CA . TYR A 1 103 ? 18.986 1.272 -7.731 1.00 81.25 103 TYR A CA 1
ATOM 876 C C . TYR A 1 103 ? 18.964 1.464 -9.251 1.00 81.25 103 TYR A C 1
ATOM 878 O O . TYR A 1 103 ? 18.438 2.486 -9.702 1.00 81.25 103 TYR A O 1
ATOM 886 N N . PRO A 1 104 ? 19.431 0.481 -10.043 1.00 85.94 104 PRO A N 1
ATOM 887 C CA . PRO A 1 104 ? 19.461 0.588 -11.502 1.00 85.94 104 PRO A CA 1
ATOM 888 C C . PRO A 1 104 ? 18.109 0.957 -12.117 1.00 85.94 104 PRO A C 1
ATOM 890 O O . PRO A 1 104 ? 18.047 1.752 -13.045 1.00 85.94 104 PRO A O 1
ATOM 893 N N . PHE A 1 105 ? 17.009 0.462 -11.543 1.00 88.81 105 PHE A N 1
ATOM 894 C CA . PHE A 1 105 ? 15.651 0.828 -11.948 1.00 88.81 105 PHE A CA 1
ATOM 895 C C . PHE A 1 105 ? 15.365 2.339 -11.847 1.00 88.81 105 PHE A C 1
ATOM 897 O O . PHE A 1 105 ? 14.731 2.919 -12.726 1.00 88.81 105 PHE A O 1
ATOM 904 N N . GLU A 1 106 ? 15.828 3.006 -10.786 1.00 88.44 106 GLU A N 1
ATOM 905 C CA . GLU A 1 106 ? 15.583 4.441 -10.595 1.00 88.44 106 GLU A CA 1
ATOM 906 C C . GLU A 1 106 ? 16.359 5.289 -11.610 1.00 88.44 106 GLU A C 1
ATOM 908 O O . GLU A 1 106 ? 15.839 6.306 -12.068 1.00 88.44 106 GLU A O 1
ATOM 913 N N . GLU A 1 107 ? 17.566 4.863 -11.991 1.00 87.25 107 GLU A N 1
ATOM 914 C CA . GLU A 1 107 ? 18.331 5.484 -13.082 1.00 87.25 107 GLU A CA 1
ATOM 915 C C . GLU A 1 107 ? 17.704 5.182 -14.445 1.00 87.25 107 GLU A C 1
ATOM 917 O O . GLU A 1 107 ? 17.535 6.086 -15.264 1.00 87.25 107 GLU A O 1
ATOM 922 N N . TRP A 1 108 ? 17.257 3.941 -14.652 1.00 91.12 108 TRP A N 1
ATOM 923 C CA . TRP A 1 108 ? 16.604 3.499 -15.879 1.00 91.12 108 TRP A CA 1
ATOM 924 C C . TRP A 1 108 ? 15.363 4.335 -16.200 1.00 91.12 108 TRP A C 1
ATOM 926 O O . TRP A 1 108 ? 15.238 4.831 -17.320 1.00 91.12 108 TRP A O 1
ATOM 936 N N . THR A 1 109 ? 14.493 4.574 -15.210 1.00 89.88 109 THR A N 1
ATOM 937 C CA . THR A 1 109 ? 13.293 5.416 -15.391 1.00 89.88 109 THR A CA 1
ATOM 938 C C . THR A 1 109 ? 13.610 6.863 -15.763 1.00 89.88 109 THR A C 1
ATOM 940 O O . THR A 1 109 ? 12.795 7.511 -16.405 1.00 89.88 109 THR A O 1
ATOM 943 N N . LYS A 1 110 ? 14.778 7.385 -15.371 1.00 88.25 110 LYS A N 1
ATOM 944 C CA . LYS A 1 110 ? 15.199 8.762 -15.669 1.00 88.25 110 LYS A CA 1
ATOM 945 C C . LYS A 1 110 ? 16.037 8.875 -16.943 1.00 88.25 110 LYS A C 1
ATOM 947 O O . LYS A 1 110 ? 16.298 9.994 -17.376 1.00 88.25 110 LYS A O 1
ATOM 952 N N . GLY A 1 111 ? 16.487 7.753 -17.508 1.00 86.62 111 GLY A N 1
ATOM 953 C CA . GLY A 1 111 ? 17.473 7.734 -18.591 1.00 86.62 111 GLY A CA 1
ATOM 954 C C . GLY A 1 111 ? 18.862 8.203 -18.140 1.00 86.62 111 GLY A C 1
ATOM 955 O O . GLY A 1 111 ? 19.570 8.872 -18.897 1.00 86.62 111 GLY A O 1
ATOM 956 N N . GLY A 1 112 ? 19.240 7.920 -16.889 1.00 84.81 112 GLY A N 1
ATOM 957 C CA . GLY A 1 112 ? 20.546 8.305 -16.348 1.00 84.81 112 GLY A CA 1
ATOM 958 C C . GLY A 1 112 ? 21.703 7.646 -17.095 1.00 84.81 112 GLY A C 1
ATOM 959 O O . GLY A 1 112 ? 22.661 8.320 -17.466 1.00 84.81 112 GLY A O 1
ATOM 960 N N . ASP A 1 113 ? 21.553 6.365 -17.419 1.00 85.56 113 ASP A N 1
ATOM 961 C CA . ASP A 1 113 ? 22.451 5.591 -18.276 1.00 85.56 113 ASP A CA 1
ATOM 962 C C . ASP A 1 113 ? 22.641 6.253 -19.649 1.00 85.56 113 ASP A C 1
ATOM 964 O O . ASP A 1 113 ? 23.772 6.522 -20.055 1.00 85.56 113 ASP A O 1
ATOM 968 N N . ILE A 1 114 ? 21.545 6.631 -20.315 1.00 86.94 114 ILE A N 1
ATOM 969 C CA . ILE A 1 114 ? 21.574 7.306 -21.622 1.00 86.94 114 ILE A CA 1
ATOM 970 C C . ILE A 1 114 ? 22.324 8.641 -21.519 1.00 86.94 114 ILE A C 1
ATOM 972 O O . ILE A 1 114 ? 23.170 8.958 -22.355 1.00 86.94 114 ILE A O 1
ATOM 976 N N . THR A 1 115 ? 22.069 9.404 -20.454 1.00 86.06 115 THR A N 1
ATOM 977 C CA . THR A 1 115 ? 22.727 10.695 -20.207 1.00 86.06 115 THR A CA 1
ATOM 978 C C . THR A 1 115 ? 24.231 10.533 -19.972 1.00 86.06 115 THR A C 1
ATOM 980 O O . THR A 1 115 ? 25.033 11.305 -20.504 1.00 86.06 115 THR A O 1
ATOM 983 N N . ILE A 1 116 ? 24.628 9.526 -19.189 1.00 85.31 116 ILE A N 1
ATOM 984 C CA . ILE A 1 116 ? 26.030 9.205 -18.893 1.00 85.31 116 ILE A CA 1
ATOM 985 C C . ILE A 1 116 ? 26.766 8.805 -20.175 1.00 85.31 116 ILE A C 1
ATOM 987 O O . ILE A 1 116 ? 27.841 9.345 -20.460 1.00 85.31 116 ILE A O 1
ATOM 991 N N . ILE A 1 117 ? 26.164 7.927 -20.982 1.00 84.56 117 ILE A N 1
ATOM 992 C CA . ILE A 1 117 ? 26.739 7.473 -22.250 1.00 84.56 117 ILE A CA 1
ATOM 993 C C . ILE A 1 117 ? 26.880 8.639 -23.229 1.00 84.56 117 ILE A C 1
ATOM 995 O O . ILE A 1 117 ? 27.958 8.843 -23.790 1.00 84.56 117 ILE A O 1
ATOM 999 N N . LYS A 1 118 ? 25.835 9.459 -23.381 1.00 85.31 118 LYS A N 1
ATOM 1000 C CA . LYS A 1 118 ? 25.833 10.634 -24.261 1.00 85.31 118 LYS A CA 1
ATOM 1001 C C . LYS A 1 118 ? 26.927 11.628 -23.894 1.00 85.31 118 LYS A C 1
ATOM 1003 O O . LYS A 1 118 ? 27.708 12.026 -24.755 1.00 85.31 118 LYS A O 1
ATOM 1008 N N . LYS A 1 119 ? 27.056 11.955 -22.607 1.00 83.81 119 LYS A N 1
ATOM 1009 C CA . LYS A 1 119 ? 28.106 12.851 -22.110 1.00 83.81 119 LYS A CA 1
ATOM 1010 C C . LYS A 1 119 ? 29.504 12.305 -22.401 1.00 83.81 119 LYS A C 1
ATOM 1012 O O . LYS A 1 119 ? 30.384 13.054 -22.816 1.00 83.81 119 LYS A O 1
ATOM 1017 N N . ARG A 1 120 ? 29.731 11.003 -22.195 1.00 81.69 120 ARG A N 1
ATOM 1018 C CA . ARG A 1 120 ? 31.038 10.386 -22.469 1.00 81.69 120 ARG A CA 1
ATOM 1019 C C . ARG A 1 120 ? 31.331 10.332 -23.973 1.00 81.69 120 ARG A C 1
ATOM 1021 O O . ARG A 1 120 ? 32.459 10.603 -24.370 1.00 81.69 120 ARG A O 1
ATOM 1028 N N . LYS A 1 121 ? 30.316 10.091 -24.811 1.00 82.69 121 LYS A N 1
ATOM 1029 C CA . LYS A 1 121 ? 30.412 10.169 -26.279 1.00 82.69 121 LYS A CA 1
ATOM 1030 C C . LYS A 1 121 ? 30.775 11.578 -26.755 1.00 82.69 121 LYS A C 1
ATOM 1032 O O . LYS A 1 121 ? 31.663 11.722 -27.589 1.00 82.69 121 LYS A O 1
ATOM 1037 N N . GLU A 1 122 ? 30.153 12.613 -26.192 1.00 81.50 122 GLU A N 1
ATOM 1038 C CA . GLU A 1 122 ? 30.477 14.015 -26.492 1.00 81.50 122 GLU A CA 1
ATOM 1039 C C . GLU A 1 122 ? 31.928 14.366 -26.139 1.00 81.50 122 GLU A C 1
ATOM 1041 O O . GLU A 1 122 ? 32.610 14.994 -26.945 1.00 81.50 122 GLU A O 1
ATOM 1046 N N . LEU A 1 123 ? 32.422 13.918 -24.980 1.00 79.31 123 LEU A N 1
ATOM 1047 C CA . LEU A 1 123 ? 33.814 14.136 -24.564 1.00 79.31 123 LEU A CA 1
ATOM 1048 C C . LEU A 1 123 ? 34.826 13.425 -25.475 1.00 79.31 123 LEU A C 1
ATOM 1050 O O . LEU A 1 123 ? 35.896 13.969 -25.732 1.00 79.31 123 LEU A O 1
ATOM 1054 N N . LEU A 1 124 ? 34.491 12.231 -25.978 1.00 77.88 124 LEU A N 1
ATOM 1055 C CA . LEU A 1 124 ? 35.340 11.497 -26.924 1.00 77.88 124 LEU A CA 1
ATOM 1056 C C . LEU A 1 124 ? 35.380 12.153 -28.311 1.00 77.88 124 LEU A C 1
ATOM 1058 O O . LEU A 1 124 ? 36.416 12.119 -28.971 1.00 77.88 124 LEU A O 1
ATOM 1062 N N . LEU A 1 125 ? 34.264 12.733 -28.764 1.00 76.62 125 LEU A N 1
ATOM 1063 C CA . LEU A 1 125 ? 34.182 13.420 -30.057 1.00 76.62 125 LEU A CA 1
ATOM 1064 C C . LEU A 1 125 ? 34.799 14.826 -30.012 1.00 76.62 125 LEU A C 1
ATOM 1066 O O . LEU A 1 125 ? 35.414 15.249 -30.988 1.00 76.62 125 LEU A O 1
ATOM 1070 N N . ASN A 1 126 ? 34.660 15.528 -28.884 1.00 74.69 126 ASN A N 1
ATOM 1071 C CA . ASN A 1 126 ? 35.145 16.890 -28.673 1.00 74.69 126 ASN A CA 1
ATOM 1072 C C . ASN A 1 126 ? 36.035 16.957 -27.421 1.00 74.69 126 ASN A C 1
ATOM 1074 O O . ASN A 1 126 ? 35.596 17.460 -26.379 1.00 74.69 126 ASN A O 1
ATOM 1078 N N . PRO A 1 127 ? 37.288 16.473 -27.495 1.00 69.25 127 PRO A N 1
ATOM 1079 C CA . PRO A 1 127 ? 38.210 16.592 -26.378 1.00 69.25 127 PRO A CA 1
ATOM 1080 C C . PRO A 1 127 ? 38.450 18.080 -26.068 1.00 69.25 127 PRO A C 1
ATOM 1082 O O . PRO A 1 127 ? 38.628 18.881 -26.995 1.00 69.25 127 PRO A O 1
ATOM 1085 N N . PRO A 1 128 ? 38.449 18.491 -24.787 1.00 56.78 128 PRO A N 1
ATOM 1086 C CA . PRO A 1 128 ? 38.715 19.875 -24.425 1.00 56.78 128 PRO A CA 1
ATOM 1087 C C . PRO A 1 128 ? 40.082 20.297 -24.973 1.00 56.78 128 PRO A C 1
ATOM 1089 O O . PRO A 1 128 ? 41.071 19.580 -24.828 1.00 56.78 128 PRO A O 1
ATOM 1092 N N . ILE A 1 129 ? 40.133 21.463 -25.625 1.00 54.62 129 ILE A N 1
ATOM 1093 C CA . ILE A 1 129 ? 41.369 22.038 -26.165 1.00 54.62 129 ILE A CA 1
ATOM 1094 C C . ILE A 1 129 ? 42.341 22.223 -24.997 1.00 54.62 129 ILE A C 1
ATOM 1096 O O . ILE A 1 129 ? 42.198 23.150 -24.198 1.00 54.62 129 ILE A O 1
ATOM 1100 N N . SER A 1 130 ? 43.342 21.351 -24.895 1.00 52.19 130 SER A N 1
ATOM 1101 C CA . SER A 1 130 ? 44.477 21.580 -24.016 1.00 52.19 130 SER A CA 1
ATOM 1102 C C . SER A 1 130 ? 45.200 22.836 -24.504 1.00 52.19 130 SER A C 1
ATOM 1104 O O . SER A 1 130 ? 45.474 23.014 -25.694 1.00 52.19 130 SER A O 1
ATOM 1106 N N . ASN A 1 131 ? 45.452 23.768 -23.586 1.00 37.12 131 ASN A N 1
ATOM 1107 C CA . ASN A 1 131 ? 46.191 24.992 -23.867 1.00 37.12 131 ASN A CA 1
ATOM 1108 C C . ASN A 1 131 ? 47.530 24.648 -24.540 1.00 37.12 131 ASN A C 1
ATOM 1110 O O . ASN A 1 131 ? 48.463 24.178 -23.889 1.00 37.12 131 ASN A O 1
ATOM 1114 N N . LYS A 1 132 ? 47.633 24.916 -25.847 1.00 43.72 132 LYS A N 1
ATOM 1115 C CA . LYS A 1 132 ? 48.882 24.845 -26.608 1.00 43.72 132 LYS A CA 1
ATOM 1116 C C . LYS A 1 132 ? 49.897 25.815 -25.999 1.00 43.72 132 LYS A C 1
ATOM 1118 O O . LYS A 1 132 ? 49.884 27.004 -26.317 1.00 43.72 132 LYS A O 1
ATOM 1123 N N . LYS A 1 133 ? 50.841 25.314 -25.198 1.00 33.97 133 LYS A N 1
ATOM 1124 C CA . LYS A 1 133 ? 52.161 25.948 -25.127 1.00 33.97 133 LYS A CA 1
ATOM 1125 C C . LYS A 1 133 ? 52.901 25.594 -26.411 1.00 33.97 133 LYS A C 1
ATOM 1127 O O . LYS A 1 133 ? 53.347 24.474 -26.619 1.00 33.97 133 LYS A O 1
ATOM 1132 N N . ILE A 1 134 ? 52.953 26.582 -27.292 1.00 40.72 134 ILE A N 1
ATOM 1133 C CA . ILE A 1 134 ? 53.764 26.602 -28.502 1.00 40.72 134 ILE A CA 1
ATOM 1134 C C . ILE A 1 134 ? 55.232 26.433 -28.091 1.00 40.72 134 ILE A C 1
ATOM 1136 O O . ILE A 1 134 ? 55.794 27.329 -27.465 1.00 40.72 134 ILE A O 1
ATOM 1140 N N . VAL A 1 135 ? 55.866 25.333 -28.496 1.00 32.69 135 VAL A N 1
ATOM 1141 C CA . VAL A 1 135 ? 57.324 25.277 -28.662 1.00 32.69 135 VAL A CA 1
ATOM 1142 C C . VAL A 1 135 ? 57.596 24.977 -30.131 1.00 32.69 135 VAL A C 1
ATOM 1144 O O . VAL A 1 135 ? 57.032 24.059 -30.723 1.00 32.69 135 VAL A O 1
ATOM 1147 N N . LYS A 1 136 ? 58.370 25.869 -30.747 1.00 32.59 136 LYS A N 1
ATOM 1148 C CA . LYS A 1 136 ? 58.652 25.916 -32.179 1.00 32.59 136 LYS A CA 1
ATOM 1149 C C . LYS A 1 136 ? 59.653 24.830 -32.587 1.00 32.59 136 LYS A C 1
ATOM 1151 O O . LYS A 1 136 ? 60.718 24.745 -31.999 1.00 32.59 136 LYS A O 1
ATOM 1156 N N . SER A 1 137 ? 59.325 24.186 -33.709 1.00 28.64 137 SER A N 1
ATOM 1157 C CA . SER A 1 137 ? 60.199 23.848 -34.844 1.00 28.64 137 SER A CA 1
ATOM 1158 C C . SER A 1 137 ? 61.433 22.969 -34.610 1.00 28.64 137 SER A C 1
ATOM 1160 O O . SER A 1 137 ? 62.453 23.448 -34.127 1.00 28.64 137 SER A O 1
ATOM 1162 N N . GLY A 1 138 ? 61.413 21.778 -35.217 1.00 30.50 138 GLY A N 1
ATOM 1163 C CA . GLY A 1 138 ? 62.617 21.196 -35.812 1.00 30.50 138 GLY A CA 1
ATOM 1164 C C . GLY A 1 138 ? 62.679 19.672 -35.810 1.00 30.50 138 GLY A C 1
ATOM 1165 O O . GLY A 1 138 ? 63.088 19.094 -34.820 1.00 30.50 138 GLY A O 1
ATOM 1166 N N . SER A 1 139 ? 62.413 19.082 -36.980 1.00 33.16 139 SER A N 1
ATOM 1167 C CA . SER A 1 139 ? 62.849 17.745 -37.416 1.00 33.16 139 SER A CA 1
ATOM 1168 C C . SER A 1 139 ? 62.223 16.516 -36.736 1.00 33.16 139 SER A C 1
ATOM 1170 O O . SER A 1 139 ? 62.068 16.438 -35.526 1.00 33.16 139 SER A O 1
ATOM 1172 N N . ASN A 1 140 ? 61.865 15.539 -37.571 1.00 48.34 140 ASN A N 1
ATOM 1173 C CA . ASN A 1 140 ? 61.264 14.255 -37.214 1.00 48.34 140 ASN A CA 1
ATOM 1174 C C . ASN A 1 140 ? 62.033 13.543 -36.090 1.00 48.34 140 ASN A C 1
ATOM 1176 O O . ASN A 1 140 ? 63.153 13.089 -36.317 1.00 48.34 140 ASN A O 1
ATOM 1180 N N . ALA A 1 141 ? 61.397 13.369 -34.933 1.00 31.17 141 ALA A N 1
ATOM 1181 C CA . ALA A 1 141 ? 61.838 12.442 -33.899 1.00 31.17 141 ALA A CA 1
ATOM 1182 C C . ALA A 1 141 ? 60.627 11.636 -33.415 1.00 31.17 141 ALA A C 1
ATOM 1184 O O . ALA A 1 141 ? 59.571 12.187 -33.098 1.00 31.17 141 ALA A O 1
ATOM 1185 N N . ASN A 1 142 ? 60.764 10.312 -33.455 1.00 36.31 142 ASN A N 1
ATOM 1186 C CA . ASN A 1 142 ? 59.714 9.364 -33.111 1.00 36.31 142 ASN A CA 1
ATOM 1187 C C . ASN A 1 142 ? 59.445 9.383 -31.599 1.00 36.31 142 ASN A C 1
ATOM 1189 O O . ASN A 1 142 ? 60.359 9.521 -30.792 1.00 36.31 142 ASN A O 1
ATOM 1193 N N . MET A 1 143 ? 58.179 9.166 -31.241 1.00 38.31 143 MET A N 1
ATOM 1194 C CA . MET A 1 143 ? 57.556 9.265 -29.908 1.00 38.31 143 MET A CA 1
ATOM 1195 C C . MET A 1 143 ? 58.243 8.499 -28.754 1.00 38.31 143 MET A C 1
ATOM 1197 O O . MET A 1 143 ? 57.869 8.671 -27.599 1.00 38.31 143 MET A O 1
ATOM 1201 N N . TYR A 1 144 ? 59.255 7.680 -29.040 1.00 34.78 144 TYR A N 1
ATOM 1202 C CA . TYR A 1 144 ? 59.948 6.820 -28.077 1.00 34.78 144 TYR A CA 1
ATOM 1203 C C . TYR A 1 144 ? 61.273 7.389 -27.541 1.00 34.78 144 TYR A C 1
ATOM 1205 O O . TYR A 1 144 ? 61.922 6.735 -26.728 1.00 34.78 144 TYR A O 1
ATOM 1213 N N . GLU A 1 145 ? 61.696 8.584 -27.965 1.00 34.38 145 GLU A N 1
ATOM 1214 C CA . GLU A 1 145 ? 63.010 9.136 -27.585 1.00 34.38 145 GLU A CA 1
ATOM 1215 C C . GLU A 1 145 ? 63.000 9.977 -26.290 1.00 34.38 145 GLU A C 1
ATOM 1217 O O . GLU A 1 145 ? 64.053 10.244 -25.726 1.00 34.38 145 GLU A O 1
ATOM 1222 N N . LEU A 1 146 ? 61.828 10.318 -25.741 1.00 36.59 146 LEU A N 1
ATOM 1223 C CA . LEU A 1 146 ? 61.704 11.088 -24.487 1.00 36.59 146 LEU A CA 1
ATOM 1224 C C . LEU A 1 146 ? 61.663 10.232 -23.205 1.00 36.59 146 LEU A C 1
ATOM 1226 O O . LEU A 1 146 ? 61.523 10.777 -22.117 1.00 36.59 146 LEU A O 1
ATOM 1230 N N . LEU A 1 147 ? 61.797 8.905 -23.311 1.00 36.53 147 LEU A N 1
ATOM 1231 C CA . LEU A 1 147 ? 61.750 7.975 -22.169 1.00 36.53 147 LEU A CA 1
ATOM 1232 C C . LEU A 1 147 ? 63.132 7.596 -21.605 1.00 36.53 147 LEU A C 1
ATOM 1234 O O . LEU A 1 147 ? 63.244 6.574 -20.930 1.00 36.53 147 LEU A O 1
ATOM 1238 N N . ARG A 1 148 ? 64.206 8.340 -21.905 1.00 35.56 148 ARG A N 1
ATOM 1239 C CA . ARG A 1 148 ? 65.570 7.846 -21.639 1.00 35.56 148 ARG A CA 1
ATOM 1240 C C . ARG A 1 148 ? 66.543 8.787 -20.930 1.00 35.56 148 ARG A C 1
ATOM 1242 O O . ARG A 1 148 ? 67.735 8.541 -21.046 1.00 35.56 148 ARG A O 1
ATOM 1249 N N . GLU A 1 149 ? 66.110 9.781 -20.162 1.00 29.41 149 GLU A N 1
ATOM 1250 C CA . GLU A 1 149 ? 67.048 10.401 -19.211 1.00 29.41 149 GLU A CA 1
ATOM 1251 C C . GLU A 1 149 ? 66.458 10.485 -17.802 1.00 29.41 149 GLU A C 1
ATOM 1253 O O . GLU A 1 149 ? 65.330 10.920 -17.586 1.00 29.41 149 GLU A O 1
ATOM 1258 N N . GLU A 1 150 ? 67.245 9.906 -16.900 1.00 32.59 150 GLU A N 1
ATOM 1259 C CA . GLU A 1 150 ? 67.000 9.474 -15.533 1.00 32.59 150 GLU A CA 1
ATOM 1260 C C . GLU A 1 150 ? 66.473 10.557 -14.584 1.00 32.59 150 GLU A C 1
ATOM 1262 O O . GLU A 1 150 ? 66.899 11.708 -14.611 1.00 32.59 150 GLU A O 1
ATOM 1267 N N . PHE A 1 151 ? 65.562 10.112 -13.709 1.00 40.84 151 PHE A N 1
ATOM 1268 C CA . PHE A 1 151 ? 65.576 10.331 -12.259 1.00 40.84 151 PHE A CA 1
ATOM 1269 C C . PHE A 1 151 ? 66.550 11.401 -11.749 1.00 40.84 151 PHE A C 1
ATOM 1271 O O . PHE A 1 151 ? 67.730 11.097 -11.681 1.00 40.84 151 PHE A O 1
ATOM 1278 N N . GLU A 1 152 ? 66.034 12.534 -11.255 1.00 34.31 152 GLU A N 1
ATOM 1279 C CA . GLU A 1 152 ? 66.319 13.055 -9.903 1.00 34.31 152 GLU A CA 1
ATOM 1280 C C . GLU A 1 152 ? 65.137 13.934 -9.412 1.00 34.31 152 GLU A C 1
ATOM 1282 O O . GLU A 1 152 ? 64.678 14.846 -10.098 1.00 34.31 152 GLU A O 1
ATOM 1287 N N . ASP A 1 153 ? 64.665 13.599 -8.207 1.00 33.03 153 ASP A N 1
ATOM 1288 C CA . ASP A 1 153 ? 63.999 14.415 -7.180 1.00 33.03 153 ASP A CA 1
ATOM 1289 C C . ASP A 1 153 ? 62.556 14.970 -7.323 1.00 33.03 153 ASP A C 1
ATOM 1291 O O . ASP A 1 153 ? 62.255 15.974 -7.965 1.00 33.03 153 ASP A O 1
ATOM 1295 N N . GLU A 1 154 ? 61.680 14.312 -6.547 1.00 47.09 154 GLU A N 1
ATOM 1296 C CA . GLU A 1 154 ? 60.515 14.804 -5.788 1.00 47.09 154 GLU A CA 1
ATOM 1297 C C . GLU A 1 154 ? 59.646 15.934 -6.377 1.00 47.09 154 GLU A C 1
ATOM 1299 O O . GLU A 1 154 ? 59.766 17.114 -6.034 1.00 47.09 154 GLU A O 1
ATOM 1304 N N . LYS A 1 155 ? 58.573 15.532 -7.072 1.00 35.34 155 LYS A N 1
ATOM 1305 C CA . LYS A 1 155 ? 57.238 16.094 -6.814 1.00 35.34 155 LYS A CA 1
ATOM 1306 C C . LYS A 1 155 ? 56.146 15.136 -7.274 1.00 35.34 155 LYS A C 1
ATOM 1308 O O . LYS A 1 155 ? 56.016 14.856 -8.458 1.00 35.34 155 LYS A O 1
ATOM 1313 N N . ASP A 1 156 ? 55.377 14.669 -6.302 1.00 37.22 156 ASP A N 1
ATOM 1314 C CA . ASP A 1 156 ? 54.235 13.768 -6.424 1.00 37.22 156 ASP A CA 1
ATOM 1315 C C . ASP A 1 156 ? 53.169 14.359 -7.372 1.00 37.22 156 ASP A C 1
ATOM 1317 O O . ASP A 1 156 ? 52.327 15.173 -6.982 1.00 37.22 156 ASP A O 1
ATOM 1321 N N . ILE A 1 157 ? 53.263 14.013 -8.657 1.00 36.47 157 ILE A N 1
ATOM 1322 C CA . ILE A 1 157 ? 52.188 14.163 -9.634 1.00 36.47 157 ILE A CA 1
ATOM 1323 C C . ILE A 1 157 ? 51.573 12.775 -9.730 1.00 36.47 157 ILE A C 1
ATOM 1325 O O . ILE A 1 157 ? 52.066 11.913 -10.448 1.00 36.47 157 ILE A O 1
ATOM 1329 N N . SER A 1 158 ? 50.528 12.562 -8.933 1.00 36.50 158 SER A N 1
ATOM 1330 C CA . SER A 1 158 ? 49.626 11.421 -9.052 1.00 36.50 158 SER A CA 1
ATOM 1331 C C . SER A 1 158 ? 49.113 11.353 -10.489 1.00 36.50 158 SER A C 1
ATOM 1333 O O . SER A 1 158 ? 48.222 12.110 -10.876 1.00 36.50 158 SER A O 1
ATOM 1335 N N . ASP A 1 159 ? 49.707 10.451 -11.256 1.00 42.34 159 ASP A N 1
ATOM 1336 C CA . ASP A 1 159 ? 49.423 10.128 -12.651 1.00 42.34 159 ASP A CA 1
ATOM 1337 C C . ASP A 1 159 ? 48.123 9.296 -12.743 1.00 42.34 159 ASP A C 1
ATOM 1339 O O . ASP A 1 159 ? 48.115 8.153 -13.190 1.00 42.34 159 ASP A O 1
ATOM 1343 N N . ASP A 1 160 ? 47.011 9.846 -12.238 1.00 43.28 160 ASP A N 1
ATOM 1344 C CA . ASP A 1 160 ? 45.693 9.191 -12.211 1.00 43.28 160 ASP A CA 1
ATOM 1345 C C . ASP A 1 160 ? 44.718 9.858 -13.193 1.00 43.28 160 ASP A C 1
ATOM 1347 O O . ASP A 1 160 ? 43.677 10.404 -12.829 1.00 43.28 160 ASP A O 1
ATOM 1351 N N . GLU A 1 161 ? 45.070 9.836 -14.478 1.00 43.59 161 GLU A N 1
ATOM 1352 C CA . GLU A 1 161 ? 44.080 9.893 -15.554 1.00 43.59 161 GLU A CA 1
ATOM 1353 C C . GLU A 1 161 ? 44.021 8.513 -16.213 1.00 43.59 161 GLU A C 1
ATOM 1355 O O . GLU A 1 161 ? 44.688 8.237 -17.209 1.00 43.59 161 GLU A O 1
ATOM 1360 N N . SER A 1 162 ? 43.225 7.629 -15.600 1.00 49.81 162 SER A N 1
ATOM 1361 C CA . SER A 1 162 ? 42.803 6.330 -16.138 1.00 49.81 162 SER A CA 1
ATOM 1362 C C . SER A 1 162 ? 42.660 6.346 -17.668 1.00 49.81 162 SER A C 1
ATOM 1364 O O . SER A 1 162 ? 41.776 6.994 -18.237 1.00 49.81 162 SER A O 1
ATOM 1366 N N . GLN A 1 163 ? 43.548 5.619 -18.348 1.00 54.91 163 GLN A N 1
ATOM 1367 C CA . GLN A 1 163 ? 43.431 5.353 -19.776 1.00 54.91 163 GLN A CA 1
ATOM 1368 C C . GLN A 1 163 ? 42.065 4.703 -20.024 1.00 54.91 163 GLN A C 1
ATOM 1370 O O . GLN A 1 163 ? 41.794 3.606 -19.542 1.00 54.91 163 GLN A O 1
ATOM 1375 N N . ILE A 1 164 ? 41.176 5.394 -20.741 1.00 58.91 164 ILE A N 1
ATOM 1376 C CA . ILE A 1 164 ? 39.899 4.818 -21.168 1.00 58.91 164 ILE A CA 1
ATOM 1377 C C . ILE A 1 164 ? 40.232 3.631 -22.080 1.00 58.91 164 ILE A C 1
ATOM 1379 O O . ILE A 1 164 ? 40.764 3.840 -23.169 1.00 58.91 164 ILE A O 1
ATOM 1383 N N . ASP A 1 165 ? 39.943 2.408 -21.631 1.00 67.19 165 ASP A N 1
ATOM 1384 C CA . ASP A 1 165 ? 40.288 1.189 -22.367 1.00 67.19 165 ASP A CA 1
ATOM 1385 C C . ASP A 1 165 ? 39.675 1.180 -23.783 1.00 67.19 165 ASP A C 1
ATOM 1387 O O . ASP A 1 165 ? 38.564 1.675 -24.011 1.00 67.19 165 ASP A O 1
ATOM 1391 N N . HIS A 1 166 ? 40.402 0.599 -24.742 1.00 72.81 166 HIS A N 1
ATOM 1392 C CA . HIS A 1 166 ? 40.027 0.513 -26.155 1.00 72.81 166 HIS A CA 1
ATOM 1393 C C . HIS A 1 166 ? 38.614 -0.060 -26.334 1.00 72.81 166 HIS A C 1
ATOM 1395 O O . HIS A 1 166 ? 37.837 0.459 -27.140 1.00 72.81 166 HIS A O 1
ATOM 1401 N N . TYR A 1 167 ? 38.251 -1.067 -25.532 1.00 72.25 167 TYR A N 1
ATOM 1402 C CA . TYR A 1 167 ? 36.920 -1.674 -25.533 1.00 72.25 167 TYR A CA 1
ATOM 1403 C C . TYR A 1 167 ? 35.810 -0.663 -25.208 1.00 72.25 167 TYR A C 1
ATOM 1405 O O . TYR A 1 167 ? 34.776 -0.623 -25.874 1.00 72.25 167 TYR A O 1
ATOM 1413 N N . THR A 1 168 ? 36.046 0.231 -24.243 1.00 73.94 168 THR A N 1
ATOM 1414 C CA . THR A 1 168 ? 35.086 1.283 -23.872 1.00 73.94 168 THR A CA 1
ATOM 1415 C C . THR A 1 168 ? 34.902 2.296 -25.001 1.00 73.94 168 THR A C 1
ATOM 1417 O O . THR A 1 168 ? 33.782 2.733 -25.272 1.00 73.94 168 THR A O 1
ATOM 1420 N N . ILE A 1 169 ? 35.986 2.666 -25.688 1.00 76.56 169 ILE A N 1
ATOM 1421 C CA . ILE A 1 169 ? 35.934 3.602 -26.819 1.00 76.56 169 ILE A CA 1
ATOM 1422 C C . ILE A 1 169 ? 35.153 2.992 -27.989 1.00 76.56 169 ILE A C 1
ATOM 1424 O O . ILE A 1 169 ? 34.326 3.675 -28.595 1.00 76.56 169 ILE A O 1
ATOM 1428 N N . GLU A 1 170 ? 35.403 1.723 -28.311 1.00 79.00 170 GLU A N 1
ATOM 1429 C CA . GLU A 1 170 ? 34.708 1.008 -29.384 1.00 79.00 170 GLU A CA 1
ATOM 1430 C C . GLU A 1 170 ? 33.215 0.829 -29.075 1.00 79.00 170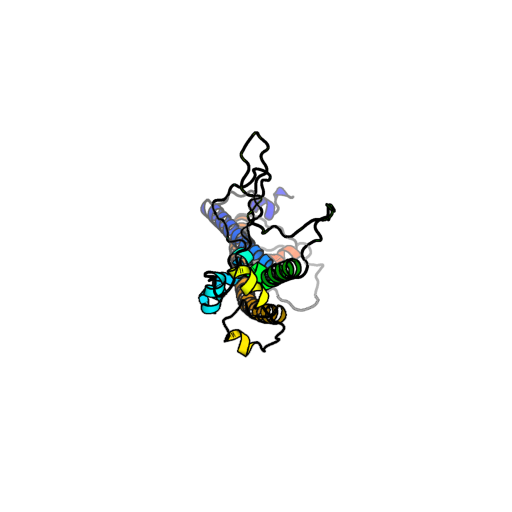 GLU A C 1
ATOM 1432 O O . GLU A 1 170 ? 32.371 1.129 -29.922 1.00 79.00 170 GLU A O 1
ATOM 1437 N N . TRP A 1 171 ? 32.875 0.466 -27.835 1.00 85.94 171 TRP A N 1
ATOM 1438 C CA . TRP A 1 171 ? 31.488 0.356 -27.385 1.00 85.94 171 TRP A CA 1
ATOM 1439 C C . TRP A 1 171 ? 30.731 1.685 -27.525 1.00 85.94 171 TRP A C 1
ATOM 1441 O O . TRP A 1 171 ? 29.655 1.729 -28.119 1.00 85.94 171 TRP A O 1
ATOM 1451 N N . ILE A 1 172 ? 31.311 2.799 -27.054 1.00 82.75 172 ILE A N 1
ATOM 1452 C CA . ILE A 1 172 ? 30.666 4.125 -27.126 1.00 82.75 172 ILE A CA 1
ATOM 1453 C C . ILE A 1 172 ? 30.486 4.594 -28.578 1.00 82.75 172 ILE A C 1
ATOM 1455 O O . ILE A 1 172 ? 29.499 5.267 -28.894 1.00 82.75 172 ILE A O 1
ATOM 1459 N N . LYS A 1 173 ? 31.420 4.254 -29.475 1.00 81.00 173 LYS A N 1
ATOM 1460 C CA . LYS A 1 173 ? 31.293 4.563 -30.908 1.00 81.00 173 LYS A CA 1
ATOM 1461 C C . LYS A 1 173 ? 30.119 3.823 -31.545 1.00 81.00 173 LYS A C 1
ATOM 1463 O O . LYS A 1 173 ? 29.382 4.443 -32.308 1.00 81.00 173 LYS A O 1
ATOM 1468 N N . ASN A 1 174 ? 29.940 2.551 -31.193 1.00 83.62 174 ASN A N 1
ATOM 1469 C CA . ASN A 1 174 ? 28.880 1.691 -31.721 1.00 83.62 174 ASN A CA 1
ATOM 1470 C C . ASN A 1 174 ? 27.518 1.907 -31.039 1.00 83.62 174 ASN A C 1
ATOM 1472 O O . ASN A 1 174 ? 26.507 1.419 -31.533 1.00 83.62 174 ASN A O 1
ATOM 1476 N N . TYR A 1 175 ? 27.471 2.635 -29.920 1.00 83.19 175 TYR A N 1
ATOM 1477 C CA . TYR A 1 175 ? 26.222 2.949 -29.233 1.00 83.19 175 TYR A CA 1
ATOM 1478 C C . TYR A 1 175 ? 25.359 3.930 -30.040 1.00 83.19 175 TYR A C 1
ATOM 1480 O O . TYR A 1 175 ? 25.751 5.084 -30.279 1.00 83.19 175 TYR A O 1
ATOM 1488 N N . GLU A 1 176 ? 24.151 3.489 -30.384 1.00 83.75 176 GLU A N 1
ATOM 1489 C CA . GLU A 1 176 ? 23.072 4.309 -30.934 1.00 83.75 176 GLU A CA 1
ATOM 1490 C C . GLU A 1 176 ? 22.011 4.544 -29.854 1.00 83.75 176 GLU A C 1
ATOM 1492 O O . GLU A 1 176 ? 21.539 3.604 -29.217 1.00 83.75 176 GLU A O 1
ATOM 1497 N N . GLU A 1 177 ? 21.663 5.814 -29.619 1.00 85.25 177 GLU A N 1
ATOM 1498 C CA . GLU A 1 177 ? 20.646 6.184 -28.632 1.00 85.25 177 GLU A CA 1
ATOM 1499 C C . GLU A 1 177 ? 19.277 5.650 -29.095 1.00 85.25 177 GLU A C 1
ATOM 1501 O O . GLU A 1 177 ? 18.858 5.962 -30.212 1.00 85.25 177 GLU A O 1
ATOM 1506 N N . PRO A 1 178 ? 18.565 4.853 -28.277 1.00 86.81 178 PRO A N 1
ATOM 1507 C CA . PRO A 1 178 ? 17.252 4.359 -28.665 1.00 86.81 178 PRO A CA 1
ATOM 1508 C C . PRO A 1 178 ? 16.233 5.505 -28.741 1.00 86.81 178 PRO A C 1
ATOM 1510 O O . PRO A 1 178 ? 15.877 6.103 -27.726 1.00 86.81 178 PRO A O 1
ATOM 1513 N N . GLU A 1 179 ? 15.721 5.779 -29.940 1.00 89.62 179 GLU A N 1
ATOM 1514 C CA . GLU A 1 179 ? 14.673 6.788 -30.197 1.00 89.62 179 GLU A CA 1
ATOM 1515 C C . GLU A 1 179 ? 13.324 6.156 -30.579 1.00 89.62 179 GLU A C 1
ATOM 1517 O O . GLU A 1 179 ? 12.370 6.845 -30.942 1.00 89.62 179 GLU A O 1
ATOM 1522 N N . THR A 1 180 ? 13.228 4.828 -30.512 1.00 91.00 180 THR A N 1
ATOM 1523 C CA . THR A 1 180 ? 12.028 4.085 -30.901 1.00 91.00 180 THR A CA 1
ATOM 1524 C C . THR A 1 180 ? 10.839 4.385 -29.990 1.00 91.00 180 THR A C 1
ATOM 1526 O O . THR A 1 180 ? 10.997 4.732 -28.820 1.00 91.00 180 THR A O 1
ATOM 1529 N N . ASP A 1 181 ? 9.627 4.219 -30.519 1.00 93.12 181 ASP A N 1
ATOM 1530 C CA . ASP A 1 181 ? 8.390 4.321 -29.743 1.00 93.12 181 ASP A CA 1
ATOM 1531 C C . ASP A 1 181 ? 7.477 3.109 -29.973 1.00 93.12 181 ASP A C 1
ATOM 1533 O O . ASP A 1 181 ? 6.377 3.206 -30.521 1.00 93.12 181 ASP A O 1
ATOM 1537 N N . ARG A 1 182 ? 7.962 1.924 -29.595 1.00 91.88 182 ARG A N 1
ATOM 1538 C CA . ARG A 1 182 ? 7.235 0.663 -29.786 1.00 91.88 182 ARG A CA 1
ATOM 1539 C C . ARG A 1 182 ? 5.943 0.608 -28.954 1.00 91.88 182 ARG A C 1
ATOM 1541 O O . ARG A 1 182 ? 5.832 1.253 -27.903 1.00 91.88 182 ARG A O 1
ATOM 1548 N N . PRO A 1 183 ? 4.933 -0.151 -29.414 1.00 93.75 183 PRO A N 1
ATOM 1549 C CA . PRO A 1 183 ? 3.704 -0.343 -28.657 1.00 93.75 183 PRO A CA 1
ATOM 1550 C C . PRO A 1 183 ? 3.942 -1.267 -27.447 1.00 93.75 183 PRO A C 1
ATOM 1552 O O . PRO A 1 183 ? 4.894 -2.049 -27.407 1.00 93.75 183 PRO A O 1
ATOM 1555 N N . LEU A 1 184 ? 3.091 -1.136 -26.424 1.00 91.38 184 LEU A N 1
ATOM 1556 C CA . LEU A 1 184 ? 3.290 -1.765 -25.111 1.00 91.38 184 LEU A CA 1
ATOM 1557 C C . LEU A 1 184 ? 3.333 -3.299 -25.172 1.00 91.38 184 LEU A C 1
ATOM 1559 O O . LEU A 1 184 ? 4.106 -3.918 -24.454 1.00 91.38 184 LEU A O 1
ATOM 1563 N N . ASP A 1 185 ? 2.530 -3.912 -26.033 1.00 92.25 185 ASP A N 1
ATOM 1564 C CA . ASP A 1 185 ? 2.492 -5.357 -26.264 1.00 92.25 185 ASP A CA 1
ATOM 1565 C C . ASP A 1 185 ? 3.838 -5.911 -26.749 1.00 92.25 185 ASP A C 1
ATOM 1567 O O . ASP A 1 185 ? 4.266 -6.978 -26.311 1.00 92.25 185 ASP A O 1
ATOM 1571 N N . VAL A 1 186 ? 4.547 -5.166 -27.599 1.00 92.44 186 VAL A N 1
ATOM 1572 C CA . VAL A 1 186 ? 5.903 -5.527 -28.030 1.00 92.44 186 VAL A CA 1
ATOM 1573 C C . VAL A 1 186 ? 6.889 -5.357 -26.876 1.00 92.44 186 VAL A C 1
ATOM 1575 O O . VAL A 1 186 ? 7.699 -6.249 -26.632 1.00 92.44 186 VAL A O 1
ATOM 1578 N N . LEU A 1 187 ? 6.788 -4.254 -26.128 1.00 92.19 187 LEU A N 1
ATOM 1579 C CA . LEU A 1 187 ? 7.670 -3.973 -24.989 1.00 92.19 187 LEU A CA 1
ATOM 1580 C C . LEU A 1 187 ? 7.539 -5.003 -23.865 1.00 92.19 187 LEU A C 1
ATOM 1582 O O . LEU A 1 187 ? 8.536 -5.327 -23.240 1.00 92.19 187 LEU A O 1
ATOM 1586 N N . LEU A 1 188 ? 6.344 -5.546 -23.629 1.00 91.38 188 LEU A N 1
ATOM 1587 C CA . LEU A 1 188 ? 6.124 -6.593 -22.626 1.00 91.38 188 LEU A CA 1
ATOM 1588 C C . LEU A 1 188 ? 6.773 -7.932 -23.006 1.00 91.38 188 LEU A C 1
ATOM 1590 O O . LEU A 1 188 ? 7.052 -8.749 -22.136 1.00 91.38 188 LEU A O 1
ATOM 1594 N N . ASN A 1 189 ? 7.026 -8.161 -24.296 1.00 91.25 189 ASN A N 1
ATOM 1595 C CA . ASN A 1 189 ? 7.694 -9.368 -24.782 1.00 91.25 189 ASN A CA 1
ATOM 1596 C C . ASN A 1 189 ? 9.210 -9.176 -24.972 1.00 91.25 189 ASN A C 1
ATOM 1598 O O . ASN A 1 189 ? 9.961 -10.159 -24.947 1.00 91.25 189 ASN A O 1
ATOM 1602 N N . ASP A 1 190 ? 9.673 -7.936 -25.144 1.00 90.25 190 ASP A N 1
ATOM 1603 C CA . ASP A 1 190 ? 11.092 -7.597 -25.242 1.00 90.25 190 ASP A CA 1
ATOM 1604 C C . ASP A 1 190 ? 11.689 -7.268 -23.869 1.00 90.25 190 ASP A C 1
ATOM 1606 O O . ASP A 1 190 ? 11.377 -6.266 -23.233 1.00 90.25 190 ASP A O 1
ATOM 1610 N N . HIS A 1 191 ? 12.625 -8.105 -23.436 1.00 86.62 191 HIS A N 1
ATOM 1611 C CA . HIS A 1 191 ? 13.266 -7.996 -22.127 1.00 86.62 191 HIS A CA 1
ATOM 1612 C C . HIS A 1 191 ? 14.579 -7.199 -22.180 1.00 86.62 191 HIS A C 1
ATOM 1614 O O . HIS A 1 191 ? 15.316 -7.136 -21.194 1.00 86.62 191 HIS A O 1
ATOM 1620 N N . SER A 1 192 ? 14.890 -6.586 -23.323 1.00 88.06 192 SER A N 1
ATOM 1621 C CA . SER A 1 192 ? 16.065 -5.736 -23.535 1.00 88.06 192 SER A CA 1
ATOM 1622 C C . SER A 1 192 ? 15.837 -4.333 -22.962 1.00 88.06 192 SER A C 1
ATOM 1624 O O . SER A 1 192 ? 15.822 -3.344 -23.691 1.00 88.06 192 SER A O 1
ATOM 1626 N N . VAL A 1 193 ? 15.636 -4.238 -21.641 1.00 89.25 193 VAL A N 1
ATOM 1627 C CA . VAL A 1 193 ? 15.228 -2.989 -20.963 1.00 89.25 193 VAL A CA 1
ATOM 1628 C C . VAL A 1 193 ? 16.184 -1.819 -21.208 1.00 89.25 193 VAL A C 1
ATOM 1630 O O . VAL A 1 193 ? 15.749 -0.671 -21.273 1.00 89.25 193 VAL A O 1
ATOM 1633 N N . TRP A 1 194 ? 17.476 -2.094 -21.382 1.00 89.00 194 TRP A N 1
ATOM 1634 C CA . TRP A 1 194 ? 18.512 -1.077 -21.584 1.00 89.00 194 TRP A CA 1
ATOM 1635 C C . TRP A 1 194 ? 18.540 -0.513 -23.010 1.00 89.00 194 TRP A C 1
ATOM 1637 O O . TRP A 1 194 ? 18.929 0.636 -23.200 1.00 89.00 194 TRP A O 1
ATOM 1647 N N . ASN A 1 195 ? 17.990 -1.249 -23.981 1.00 88.81 195 ASN A N 1
ATOM 1648 C CA . ASN A 1 195 ? 17.861 -0.825 -25.380 1.00 88.81 195 ASN A CA 1
ATOM 1649 C C . ASN A 1 195 ? 16.538 -0.089 -25.663 1.00 88.81 195 ASN A C 1
ATOM 1651 O O . ASN A 1 195 ? 16.184 0.128 -26.819 1.00 88.81 195 ASN A O 1
ATOM 1655 N N . MET A 1 196 ? 15.774 0.259 -24.623 1.00 91.50 196 MET A N 1
ATOM 1656 C CA . MET A 1 196 ? 14.518 1.001 -24.746 1.00 91.50 196 MET A CA 1
ATOM 1657 C C . MET A 1 196 ? 14.747 2.511 -24.689 1.00 91.50 196 MET A C 1
ATOM 1659 O O . MET A 1 196 ? 15.536 2.989 -23.865 1.00 91.50 196 MET A O 1
ATOM 1663 N N . SER A 1 197 ? 13.989 3.261 -25.491 1.00 93.00 197 SER A N 1
ATOM 1664 C CA . SER A 1 197 ? 13.971 4.730 -25.426 1.00 93.00 197 SER A CA 1
ATOM 1665 C C . SER A 1 197 ? 13.346 5.222 -24.120 1.00 93.00 197 SER A C 1
ATOM 1667 O O . SER A 1 197 ? 12.556 4.516 -23.495 1.00 93.00 197 SER A O 1
ATOM 1669 N N . ILE A 1 198 ? 13.610 6.469 -23.717 1.00 92.31 198 ILE A N 1
ATOM 1670 C CA . ILE A 1 198 ? 12.979 7.062 -22.519 1.00 92.31 198 ILE A CA 1
ATOM 1671 C C . ILE A 1 198 ? 11.443 6.969 -22.581 1.00 92.31 198 ILE A C 1
ATOM 1673 O O . ILE A 1 198 ? 10.790 6.732 -21.564 1.00 92.31 198 ILE A O 1
ATOM 1677 N N . ILE A 1 199 ? 10.858 7.122 -23.771 1.00 93.44 199 ILE A N 1
ATOM 1678 C CA . ILE A 1 199 ? 9.405 7.070 -23.966 1.00 93.44 199 ILE A CA 1
ATOM 1679 C C . ILE A 1 199 ? 8.886 5.652 -23.701 1.00 93.44 199 ILE A C 1
ATOM 1681 O O . ILE A 1 199 ? 7.909 5.476 -22.970 1.00 93.44 199 ILE A O 1
ATOM 1685 N N . GLU A 1 200 ? 9.568 4.635 -24.226 1.00 94.31 200 GLU A N 1
ATOM 1686 C CA . GLU A 1 200 ? 9.231 3.225 -24.010 1.00 94.31 200 GLU A CA 1
ATOM 1687 C C . GLU A 1 200 ? 9.375 2.823 -22.537 1.00 94.31 200 GLU A C 1
ATOM 1689 O O . GLU A 1 200 ? 8.489 2.171 -21.978 1.00 94.31 200 GLU A O 1
ATOM 1694 N N . ARG A 1 201 ? 10.444 3.283 -21.874 1.00 94.50 201 ARG A N 1
ATOM 1695 C CA . ARG A 1 201 ? 10.663 3.059 -20.437 1.00 94.50 201 ARG A CA 1
ATOM 1696 C C . ARG A 1 201 ? 9.531 3.648 -19.600 1.00 94.50 201 ARG A C 1
ATOM 1698 O O . ARG A 1 201 ? 9.033 2.987 -18.690 1.00 94.50 201 ARG A O 1
ATOM 1705 N N . HIS A 1 202 ? 9.075 4.860 -19.925 1.00 94.38 202 HIS A N 1
ATOM 1706 C CA . HIS A 1 202 ? 7.921 5.472 -19.266 1.00 94.38 202 HIS A CA 1
ATOM 1707 C C . HIS A 1 202 ? 6.618 4.711 -19.531 1.00 94.38 202 HIS A C 1
ATOM 1709 O O . HIS A 1 202 ? 5.851 4.517 -18.594 1.00 94.38 202 HIS A O 1
ATOM 1715 N N . LYS A 1 203 ? 6.369 4.232 -20.759 1.00 94.62 203 LYS A N 1
ATOM 1716 C CA . LYS A 1 203 ? 5.183 3.409 -21.068 1.00 94.62 203 LYS A CA 1
ATOM 1717 C C . LYS A 1 203 ? 5.142 2.141 -20.216 1.00 94.62 203 LYS A C 1
ATOM 1719 O O . LYS A 1 203 ? 4.103 1.815 -19.641 1.00 94.62 203 LYS A O 1
ATOM 1724 N N . LEU A 1 204 ? 6.271 1.442 -20.121 1.00 94.56 204 LEU A N 1
ATOM 1725 C CA . LEU A 1 204 ? 6.382 0.209 -19.347 1.00 94.56 204 LEU A CA 1
ATOM 1726 C C . LEU A 1 204 ? 6.272 0.484 -17.837 1.00 94.56 204 L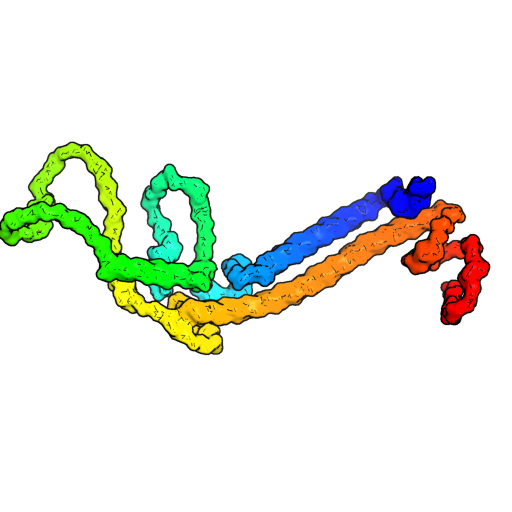EU A C 1
ATOM 1728 O O . LEU A 1 204 ? 5.551 -0.213 -17.122 1.00 94.56 204 LEU A O 1
ATOM 1732 N N . HIS A 1 205 ? 6.897 1.567 -17.365 1.00 94.31 205 HIS A N 1
ATOM 1733 C CA . HIS A 1 205 ? 6.748 2.056 -15.993 1.00 94.31 205 HIS A CA 1
ATOM 1734 C C . HIS A 1 205 ? 5.296 2.384 -15.643 1.00 94.31 205 HIS A C 1
ATOM 1736 O O . HIS A 1 205 ? 4.805 1.925 -14.615 1.00 94.31 205 HIS A O 1
ATOM 1742 N N . ASP A 1 206 ? 4.599 3.139 -16.492 1.00 93.12 206 ASP A N 1
ATOM 1743 C CA . ASP A 1 206 ? 3.207 3.536 -16.288 1.00 93.12 206 ASP A CA 1
ATOM 1744 C C . ASP A 1 206 ? 2.272 2.318 -16.278 1.00 93.12 206 ASP A C 1
ATOM 1746 O O . ASP A 1 206 ? 1.325 2.270 -15.483 1.00 93.12 206 ASP A O 1
ATOM 1750 N N . TYR A 1 207 ? 2.562 1.308 -17.106 1.00 94.19 207 TYR A N 1
ATOM 1751 C CA . TYR A 1 207 ? 1.845 0.036 -17.104 1.00 94.19 207 TYR A CA 1
ATOM 1752 C C . TYR A 1 207 ? 1.995 -0.688 -15.761 1.00 94.19 207 TYR A C 1
ATOM 1754 O O . TYR A 1 207 ? 0.989 -0.960 -15.097 1.00 94.19 207 TYR A O 1
ATOM 1762 N N . TRP A 1 208 ? 3.229 -0.929 -15.309 1.00 94.25 208 TRP A N 1
ATOM 1763 C CA . TRP A 1 208 ? 3.477 -1.565 -14.011 1.00 94.25 208 TRP A CA 1
ATOM 1764 C C . TRP A 1 208 ? 2.918 -0.737 -12.853 1.00 94.25 208 TRP A C 1
ATOM 1766 O O . TRP A 1 208 ? 2.313 -1.285 -11.933 1.00 94.25 208 TRP A O 1
ATOM 1776 N N . ARG A 1 209 ? 3.031 0.596 -12.927 1.00 92.31 209 ARG A N 1
ATOM 1777 C CA . ARG A 1 209 ? 2.450 1.512 -11.939 1.00 92.31 209 ARG A CA 1
ATOM 1778 C C . ARG A 1 209 ? 0.949 1.319 -11.834 1.00 92.31 209 ARG A C 1
ATOM 1780 O O . ARG A 1 209 ? 0.431 1.288 -10.729 1.00 92.31 209 ARG A O 1
ATOM 1787 N N . THR A 1 210 ? 0.254 1.192 -12.959 1.00 91.81 210 THR A N 1
ATOM 1788 C CA . THR A 1 210 ? -1.202 0.997 -12.975 1.00 91.81 210 THR A CA 1
ATOM 1789 C C . THR A 1 210 ? -1.600 -0.319 -12.314 1.00 91.81 210 THR A C 1
ATOM 1791 O O . THR A 1 210 ? -2.559 -0.357 -11.546 1.00 91.81 210 THR A O 1
ATOM 1794 N N . LYS A 1 211 ? -0.847 -1.393 -12.569 1.00 92.06 211 LYS A N 1
ATOM 1795 C CA . LYS A 1 211 ? -1.093 -2.708 -11.963 1.00 92.06 211 LYS A CA 1
ATOM 1796 C C . LYS A 1 211 ? -0.915 -2.676 -10.449 1.00 92.06 211 LYS A C 1
ATOM 1798 O O . LYS A 1 211 ? -1.849 -2.994 -9.719 1.00 92.06 211 LYS A O 1
ATOM 1803 N N . ILE A 1 212 ? 0.221 -2.158 -9.995 1.00 91.00 212 ILE A N 1
ATOM 1804 C CA . ILE A 1 212 ? 0.520 -1.994 -8.571 1.00 91.00 212 ILE A CA 1
ATOM 1805 C C . ILE A 1 212 ? -0.477 -1.039 -7.908 1.00 91.00 212 ILE A C 1
ATOM 1807 O O . ILE A 1 212 ? -0.911 -1.272 -6.785 1.00 91.00 212 ILE A O 1
ATOM 1811 N N . TYR A 1 213 ? -0.883 0.032 -8.592 1.00 89.56 213 TYR A N 1
ATOM 1812 C CA . TYR A 1 213 ? -1.874 0.973 -8.074 1.00 89.56 213 TYR A CA 1
ATOM 1813 C C . TYR A 1 213 ? -3.197 0.275 -7.752 1.00 89.56 213 TYR A C 1
ATOM 1815 O O . TYR A 1 213 ? -3.754 0.518 -6.684 1.00 89.56 213 TYR A O 1
ATOM 1823 N N . ASN A 1 214 ? -3.672 -0.618 -8.623 1.00 89.69 214 ASN A N 1
ATOM 1824 C CA . ASN A 1 214 ? -4.905 -1.366 -8.381 1.00 89.69 214 ASN A CA 1
ATOM 1825 C C . ASN A 1 214 ? -4.792 -2.254 -7.132 1.00 89.69 214 ASN A C 1
ATOM 1827 O O . ASN A 1 214 ? -5.657 -2.182 -6.262 1.00 89.69 214 ASN A O 1
ATOM 1831 N N . GLU A 1 215 ? -3.692 -2.997 -6.985 1.00 89.25 215 GLU A N 1
ATOM 1832 C CA . GLU A 1 215 ? -3.431 -3.812 -5.787 1.00 89.25 215 GLU A CA 1
ATOM 1833 C C . GLU A 1 215 ? -3.362 -2.956 -4.513 1.00 89.25 215 GLU A C 1
ATOM 1835 O O . GLU A 1 215 ? -3.872 -3.322 -3.450 1.00 89.25 215 GLU A O 1
ATOM 1840 N N . ILE A 1 216 ? -2.746 -1.775 -4.602 1.00 88.94 216 ILE A N 1
ATOM 1841 C CA . ILE A 1 216 ? -2.650 -0.858 -3.470 1.00 88.94 216 ILE A CA 1
ATOM 1842 C C . ILE A 1 216 ? -4.027 -0.288 -3.098 1.00 88.94 216 ILE A C 1
ATOM 1844 O O . ILE A 1 216 ? -4.309 -0.130 -1.908 1.00 88.94 216 ILE A O 1
ATOM 1848 N N . VAL A 1 217 ? -4.879 0.030 -4.075 1.00 89.62 217 VAL A N 1
ATOM 1849 C CA . VAL A 1 217 ? -6.247 0.510 -3.824 1.00 89.62 217 VAL A CA 1
ATOM 1850 C C . VAL A 1 217 ? -7.069 -0.557 -3.104 1.00 89.62 217 VAL A C 1
ATOM 1852 O O . VAL A 1 217 ? -7.737 -0.240 -2.118 1.00 89.62 217 VAL A O 1
ATOM 1855 N N . GLU A 1 218 ? -6.971 -1.816 -3.528 1.00 90.88 218 GLU A N 1
ATOM 1856 C CA . GLU A 1 218 ? -7.617 -2.940 -2.841 1.00 90.88 218 GLU A CA 1
ATOM 1857 C C . GLU A 1 218 ? -7.119 -3.062 -1.397 1.00 90.88 218 GLU A C 1
ATOM 1859 O O . GLU A 1 218 ? -7.913 -3.040 -0.452 1.00 90.88 218 GLU A O 1
ATOM 1864 N N . LYS A 1 219 ? -5.798 -3.045 -1.196 1.00 90.81 219 LYS A N 1
ATOM 1865 C CA . LYS A 1 219 ? -5.187 -3.076 0.139 1.00 90.81 219 LYS A CA 1
ATOM 1866 C C . LYS A 1 219 ? -5.614 -1.899 1.019 1.00 90.81 219 LYS A C 1
ATOM 1868 O O . LYS A 1 219 ? -5.792 -2.058 2.228 1.00 90.81 219 LYS A O 1
ATOM 1873 N N . LEU A 1 220 ? -5.772 -0.707 0.447 1.00 92.06 220 LEU A N 1
ATOM 1874 C CA . LEU A 1 220 ? -6.256 0.464 1.175 1.00 92.06 220 LEU A CA 1
ATOM 1875 C C . LEU A 1 220 ? -7.703 0.263 1.639 1.00 92.06 220 LEU A C 1
ATOM 1877 O O . LEU A 1 220 ? -8.018 0.588 2.783 1.00 92.06 220 LEU A O 1
ATOM 1881 N N . SER A 1 221 ? -8.555 -0.309 0.787 1.00 92.88 221 SER A N 1
ATOM 1882 C CA . SER A 1 221 ? -9.933 -0.660 1.143 1.00 92.88 221 SER A CA 1
ATOM 1883 C C . SER A 1 221 ? -9.974 -1.667 2.299 1.00 92.88 221 SER A C 1
ATOM 1885 O O . SER A 1 221 ? -10.696 -1.466 3.277 1.00 92.88 221 SER A O 1
ATOM 1887 N N . GLU A 1 222 ? -9.137 -2.707 2.260 1.00 93.94 222 GLU A N 1
ATOM 1888 C CA . GLU A 1 222 ? -9.024 -3.679 3.356 1.00 93.94 222 GLU A CA 1
ATOM 1889 C C . GLU A 1 222 ? -8.554 -3.035 4.670 1.00 93.94 222 GLU A C 1
ATOM 1891 O O . GLU A 1 222 ? -9.080 -3.328 5.750 1.00 93.94 222 GLU A O 1
ATOM 1896 N N . LEU A 1 223 ? -7.563 -2.138 4.602 1.00 94.50 223 LEU A N 1
ATOM 1897 C CA . LEU A 1 223 ? -7.076 -1.398 5.768 1.00 94.50 223 LEU A CA 1
ATOM 1898 C C . LEU A 1 223 ? -8.168 -0.499 6.357 1.00 94.50 223 LEU A C 1
ATOM 1900 O O . LEU A 1 223 ? -8.314 -0.454 7.580 1.00 94.50 223 LEU A O 1
ATOM 1904 N N . GLN A 1 224 ? -8.962 0.167 5.514 1.00 94.62 224 GLN A N 1
ATOM 1905 C CA . GLN A 1 224 ? -10.104 0.976 5.946 1.00 94.62 224 GLN A CA 1
ATOM 1906 C C . GLN A 1 224 ? -11.172 0.128 6.642 1.00 94.62 224 GLN A C 1
ATOM 1908 O O . GLN A 1 224 ? -11.645 0.500 7.719 1.00 94.62 224 GLN A O 1
ATOM 1913 N N . GLU A 1 225 ? -11.519 -1.032 6.084 1.00 95.94 225 GLU A N 1
ATOM 1914 C CA . GLU A 1 225 ? -12.492 -1.939 6.694 1.00 95.94 225 GLU A CA 1
ATOM 1915 C C . GLU A 1 225 ? -11.995 -2.449 8.054 1.00 95.94 225 GLU A C 1
ATOM 1917 O O . GLU A 1 225 ? -12.718 -2.411 9.055 1.00 95.94 225 GLU A O 1
ATOM 1922 N N . ARG A 1 226 ? -10.729 -2.875 8.123 1.00 95.69 226 ARG A N 1
ATOM 1923 C CA . ARG A 1 226 ? -10.094 -3.292 9.377 1.00 95.69 226 ARG A CA 1
ATOM 1924 C C . ARG A 1 226 ? -10.074 -2.171 10.408 1.00 95.69 226 ARG A C 1
ATOM 1926 O O . ARG A 1 226 ? -10.393 -2.424 11.566 1.00 95.69 226 ARG A O 1
ATOM 1933 N N . HIS A 1 227 ? -9.723 -0.952 10.004 1.00 95.75 227 HIS A N 1
ATOM 1934 C CA . HIS A 1 227 ? -9.754 0.213 10.883 1.00 95.75 227 HIS A CA 1
ATOM 1935 C C . HIS A 1 227 ? -11.164 0.429 11.446 1.00 95.75 227 HIS A C 1
ATOM 1937 O O . HIS A 1 227 ? -11.334 0.540 12.659 1.00 95.75 227 HIS A O 1
ATOM 1943 N N . GLY A 1 228 ? -12.187 0.398 10.586 1.00 94.12 228 GLY A N 1
ATOM 1944 C CA . GLY A 1 228 ? -13.589 0.518 10.990 1.00 94.12 228 GLY A CA 1
ATOM 1945 C C . GLY A 1 228 ? -14.010 -0.548 12.005 1.00 94.12 228 GLY A C 1
ATOM 1946 O O . GLY A 1 228 ? -14.619 -0.217 13.024 1.00 94.12 228 GLY A O 1
ATOM 1947 N N . LYS A 1 229 ? -13.621 -1.812 11.787 1.00 96.31 229 LYS A N 1
ATOM 1948 C CA . LYS A 1 229 ? -13.866 -2.913 12.737 1.00 96.31 229 LYS A CA 1
ATOM 1949 C C . LYS A 1 229 ? -13.216 -2.650 14.096 1.00 96.31 229 LYS A C 1
ATOM 1951 O O . LYS A 1 229 ? -13.873 -2.809 15.119 1.00 96.31 229 LYS A O 1
ATOM 1956 N N . LYS A 1 230 ? -11.966 -2.180 14.121 1.00 95.56 230 LYS A N 1
ATOM 1957 C CA . LYS A 1 230 ? -11.236 -1.914 15.372 1.00 95.56 230 LYS A CA 1
ATOM 1958 C C . LYS A 1 230 ? -11.790 -0.732 16.154 1.00 95.56 230 LYS A C 1
ATOM 1960 O O . LYS A 1 230 ? -11.925 -0.814 17.372 1.00 95.56 230 LYS A O 1
ATOM 1965 N N . ILE A 1 231 ? -12.181 0.333 15.458 1.00 94.25 231 ILE A N 1
ATOM 1966 C CA . ILE A 1 231 ? -12.881 1.464 16.075 1.00 94.25 231 ILE A CA 1
ATOM 1967 C C . ILE A 1 231 ? -14.222 1.015 16.659 1.00 94.25 231 ILE A C 1
ATOM 1969 O O . ILE A 1 231 ? -14.574 1.429 17.762 1.00 94.25 231 ILE A O 1
ATOM 1973 N N . LYS A 1 232 ? -14.952 0.138 15.961 1.00 94.00 232 LYS A N 1
ATOM 1974 C CA . LYS A 1 232 ? -16.196 -0.435 16.477 1.00 94.00 232 LYS A CA 1
ATOM 1975 C C . LYS A 1 232 ? -15.959 -1.274 17.737 1.00 94.00 232 LYS A C 1
ATOM 1977 O O . LYS A 1 232 ? -16.584 -0.988 18.747 1.00 94.00 232 LYS A O 1
ATOM 1982 N N . GLU A 1 233 ? -15.008 -2.211 17.717 1.00 94.19 233 GLU A N 1
ATOM 1983 C CA . GLU A 1 233 ? -14.632 -3.020 18.894 1.00 94.19 233 GLU A CA 1
ATOM 1984 C C . GLU A 1 233 ? -14.273 -2.137 20.104 1.00 94.19 233 GLU A C 1
ATOM 1986 O O . GLU A 1 233 ? -14.667 -2.413 21.237 1.00 94.19 233 GLU A O 1
ATOM 1991 N N . MET A 1 234 ? -13.551 -1.039 19.868 1.00 92.06 234 MET A N 1
ATOM 1992 C CA . MET A 1 234 ? -13.199 -0.075 20.908 1.00 92.06 234 MET A CA 1
ATOM 1993 C C . MET A 1 234 ? -14.432 0.665 21.450 1.00 92.06 234 MET A C 1
ATOM 1995 O O . MET A 1 234 ? -14.572 0.820 22.665 1.00 92.06 234 MET A O 1
ATOM 1999 N N . ASN A 1 235 ? -15.329 1.113 20.569 1.00 89.88 235 ASN A N 1
ATOM 2000 C CA . ASN A 1 235 ? -16.574 1.767 20.964 1.00 89.88 235 ASN A CA 1
ATOM 2001 C C . ASN A 1 235 ? -17.486 0.825 21.752 1.00 89.88 235 ASN A C 1
ATOM 2003 O O . ASN A 1 235 ? -18.029 1.258 22.761 1.00 89.88 235 ASN A O 1
ATOM 2007 N N . ASP A 1 236 ? -17.567 -0.452 21.376 1.00 90.75 236 ASP A N 1
ATOM 2008 C CA . ASP A 1 236 ? -18.349 -1.462 22.094 1.00 90.75 236 ASP A CA 1
ATOM 2009 C C . ASP A 1 236 ? -17.849 -1.622 23.546 1.00 90.75 236 ASP A C 1
ATOM 2011 O O . ASP A 1 236 ? -18.649 -1.693 24.482 1.00 90.75 236 ASP A O 1
ATOM 2015 N N . ILE A 1 237 ? -16.526 -1.589 23.775 1.00 90.06 237 ILE A N 1
ATOM 2016 C CA . ILE A 1 237 ? -15.951 -1.587 25.134 1.00 90.06 237 ILE A CA 1
ATOM 2017 C C . ILE A 1 237 ? -16.352 -0.318 25.899 1.00 90.06 237 ILE A C 1
ATOM 2019 O O . ILE A 1 237 ? -16.674 -0.386 27.088 1.00 90.06 237 ILE A O 1
ATOM 2023 N N . TYR A 1 238 ? -16.334 0.846 25.245 1.00 87.38 238 TYR A N 1
ATOM 2024 C CA . TYR A 1 238 ? -16.754 2.101 25.872 1.00 87.38 238 TYR A CA 1
ATOM 2025 C C . TYR A 1 238 ? -18.263 2.163 26.141 1.00 87.38 238 TYR A C 1
ATOM 2027 O O . TYR A 1 238 ? -18.675 2.735 27.149 1.00 87.38 238 TYR A O 1
ATOM 2035 N N . ASP A 1 239 ? -19.093 1.575 25.289 1.00 87.19 239 ASP A N 1
ATOM 2036 C CA . ASP A 1 239 ? -20.541 1.530 25.476 1.00 87.19 239 ASP A CA 1
ATOM 2037 C C . ASP A 1 239 ? -20.928 0.561 26.587 1.00 87.19 239 ASP A C 1
ATOM 2039 O O . ASP A 1 239 ? -21.717 0.929 27.460 1.00 87.19 239 ASP A O 1
ATOM 2043 N N . GLU A 1 240 ? -20.289 -0.609 26.660 1.00 88.38 240 GLU A N 1
ATOM 2044 C CA . GLU A 1 240 ? -20.440 -1.491 27.819 1.00 88.38 240 GLU A CA 1
ATOM 2045 C C . GLU A 1 240 ? -19.941 -0.793 29.088 1.00 88.38 240 GLU A C 1
ATOM 2047 O O . GLU A 1 240 ? -20.549 -0.892 30.156 1.00 88.38 240 GLU A O 1
ATOM 2052 N N . ALA A 1 241 ? -18.881 0.011 28.979 1.00 87.19 241 ALA A N 1
ATOM 2053 C CA . ALA A 1 241 ? -18.407 0.795 30.100 1.00 87.19 241 ALA A CA 1
ATOM 2054 C C . ALA A 1 241 ? -19.464 1.792 30.616 1.00 87.19 241 ALA A C 1
ATOM 2056 O O . ALA A 1 241 ? -19.751 1.833 31.818 1.00 87.19 241 ALA A O 1
ATOM 2057 N N . ARG A 1 242 ? -20.070 2.562 29.710 1.00 88.50 242 ARG A N 1
ATOM 2058 C CA . ARG A 1 242 ? -21.166 3.488 30.028 1.00 88.50 242 ARG A CA 1
ATOM 2059 C C . ARG A 1 242 ? -22.353 2.746 30.630 1.00 88.50 242 ARG A C 1
ATOM 2061 O O . ARG A 1 242 ? -22.884 3.174 31.652 1.00 88.50 242 ARG A O 1
ATOM 2068 N N . ARG A 1 243 ? -22.718 1.599 30.056 1.00 88.81 243 ARG A N 1
ATOM 2069 C CA . ARG A 1 243 ? -23.812 0.750 30.534 1.00 88.81 243 ARG A CA 1
ATOM 2070 C C . ARG A 1 243 ? -23.613 0.321 31.983 1.00 88.81 243 ARG A C 1
ATOM 2072 O O . ARG A 1 243 ? -24.521 0.481 32.790 1.00 88.81 243 ARG A O 1
ATOM 2079 N N . GLN A 1 244 ? -22.418 -0.144 32.338 1.00 88.31 244 GLN A N 1
ATOM 2080 C CA . GLN A 1 244 ? -22.099 -0.561 33.708 1.00 88.31 244 GLN A CA 1
ATOM 2081 C C . GLN A 1 244 ? -22.159 0.585 34.727 1.00 88.31 244 GLN A C 1
ATOM 2083 O O . GLN A 1 244 ? -22.479 0.353 35.891 1.00 88.31 244 GLN A O 1
ATOM 2088 N N . VAL A 1 245 ? -21.844 1.817 34.317 1.00 88.69 245 VAL A N 1
ATOM 2089 C CA . VAL A 1 245 ? -21.966 3.005 35.180 1.00 88.69 245 VAL A CA 1
ATOM 2090 C C . VAL A 1 245 ? -23.435 3.365 35.386 1.00 88.69 245 VAL A C 1
ATOM 2092 O O . VAL A 1 245 ? -23.876 3.554 36.519 1.00 88.69 245 VAL A O 1
ATOM 2095 N N . LEU A 1 246 ? -24.205 3.408 34.301 1.00 89.19 246 LEU A N 1
ATOM 2096 C CA . LEU A 1 246 ? -25.616 3.773 34.349 1.00 89.19 246 LEU A CA 1
ATOM 2097 C C . LEU A 1 246 ? -26.456 2.739 35.112 1.00 89.19 246 LEU A C 1
ATOM 2099 O O . LEU A 1 246 ? -27.324 3.128 35.880 1.00 89.19 246 LEU A O 1
ATOM 2103 N N . LEU A 1 247 ? -26.143 1.443 34.996 1.00 89.31 247 LEU A N 1
ATOM 2104 C CA . LEU A 1 247 ? -26.789 0.380 35.782 1.00 89.31 247 LEU A CA 1
ATOM 2105 C C . LEU A 1 247 ? -26.588 0.522 37.299 1.00 89.31 247 LEU A C 1
ATOM 2107 O O . LEU A 1 247 ? -27.377 -0.018 38.067 1.00 89.31 247 LEU A O 1
ATOM 2111 N N . LYS A 1 248 ? -25.527 1.210 37.735 1.00 87.50 248 LYS A N 1
ATOM 2112 C CA . LYS A 1 248 ? -25.233 1.466 39.154 1.00 87.50 248 LYS A CA 1
ATOM 2113 C C . LYS A 1 248 ? -25.764 2.813 39.643 1.00 87.50 248 LYS A C 1
ATOM 2115 O O . LYS A 1 248 ? -25.549 3.148 40.801 1.00 87.50 248 LYS A O 1
ATOM 2120 N N . SER A 1 249 ? -26.372 3.604 38.762 1.00 88.31 249 SER A N 1
ATOM 2121 C CA . SER A 1 249 ? -26.855 4.945 39.082 1.00 88.31 249 SER A CA 1
ATOM 2122 C C . SER A 1 249 ? -28.328 4.890 39.478 1.00 88.31 249 SER A C 1
ATOM 2124 O O . SER A 1 249 ? -29.127 4.281 38.772 1.00 88.31 249 SER A O 1
ATOM 2126 N N . ASP A 1 250 ? -28.697 5.563 40.569 1.00 89.44 250 ASP A N 1
ATOM 2127 C CA . ASP A 1 250 ? -30.095 5.630 41.023 1.00 89.44 250 ASP A CA 1
ATOM 2128 C C . ASP A 1 250 ? -30.941 6.577 40.160 1.00 89.44 250 ASP A C 1
ATOM 2130 O O . ASP A 1 250 ? -32.112 6.318 39.886 1.00 89.44 250 ASP A O 1
ATOM 2134 N N . VAL A 1 251 ? -30.335 7.683 39.715 1.00 89.44 251 VAL A N 1
ATOM 2135 C CA . VAL A 1 251 ? -30.974 8.710 38.888 1.00 89.44 251 VAL A CA 1
ATOM 2136 C C . VAL A 1 251 ? -30.068 9.027 37.706 1.00 89.44 251 VAL A C 1
A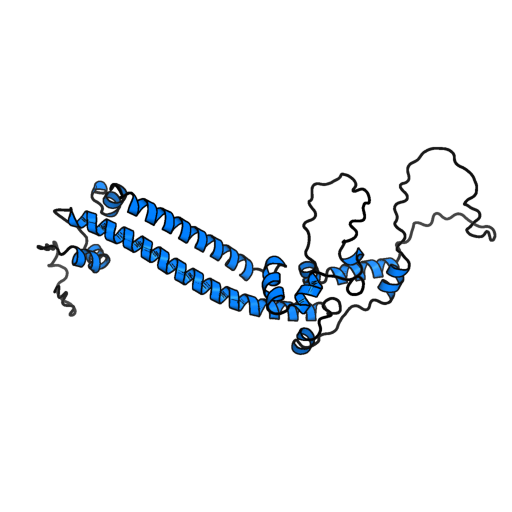TOM 2138 O O . VAL A 1 251 ? -28.885 9.321 37.876 1.00 89.44 251 VAL A O 1
ATOM 2141 N N . ILE A 1 252 ? -30.632 8.989 36.499 1.00 89.94 252 ILE A N 1
ATOM 2142 C CA . ILE A 1 252 ? -29.936 9.329 35.257 1.00 89.94 252 ILE A CA 1
ATOM 2143 C C . ILE A 1 252 ? -30.617 10.559 34.661 1.00 89.94 252 ILE A C 1
ATOM 2145 O O . ILE A 1 252 ? -31.758 10.485 34.214 1.00 89.94 252 ILE A O 1
ATOM 2149 N N . GLY A 1 253 ? -29.905 11.685 34.643 1.00 89.69 253 GLY A N 1
ATOM 2150 C CA . GLY A 1 253 ? -30.344 12.904 33.966 1.00 89.69 253 GLY A CA 1
ATOM 2151 C C . GLY A 1 253 ? -29.755 12.995 32.560 1.00 89.69 253 GLY A C 1
ATOM 2152 O O . GLY A 1 253 ? -28.552 12.808 32.376 1.00 89.69 253 GLY A O 1
ATOM 2153 N N . MET A 1 254 ? -30.583 13.305 31.565 1.00 88.62 254 MET A N 1
ATOM 2154 C CA . MET A 1 254 ? -30.133 13.583 30.200 1.00 88.62 254 MET A CA 1
ATOM 2155 C C . MET A 1 254 ? -31.058 14.584 29.518 1.00 88.62 254 MET A C 1
ATOM 2157 O O . MET A 1 254 ? -32.244 14.649 29.818 1.00 88.62 254 MET A O 1
ATOM 2161 N N . THR A 1 255 ? -30.517 15.349 28.573 1.00 89.31 255 THR A N 1
ATOM 2162 C CA . THR A 1 255 ? -31.328 16.208 27.705 1.00 89.31 255 THR A CA 1
ATOM 2163 C C . THR A 1 255 ? -32.072 15.366 26.668 1.00 89.31 255 THR A C 1
ATOM 2165 O O . THR A 1 255 ? -31.623 14.270 26.326 1.00 89.31 255 THR A O 1
ATOM 2168 N N . THR A 1 256 ? -33.155 15.890 26.089 1.00 86.62 256 THR A N 1
ATOM 2169 C CA . THR A 1 256 ? -33.920 15.220 25.016 1.00 86.62 256 THR A CA 1
ATOM 2170 C C . THR A 1 256 ? -33.027 14.792 23.845 1.00 86.62 256 THR A C 1
ATOM 2172 O O . THR A 1 256 ? -33.151 13.683 23.326 1.00 86.62 256 THR A O 1
ATOM 2175 N N . ASN A 1 257 ? -32.044 15.624 23.479 1.00 86.12 257 ASN A N 1
ATOM 2176 C CA . ASN A 1 257 ? -31.056 15.282 22.452 1.00 86.12 257 ASN A CA 1
ATOM 2177 C C . ASN A 1 257 ? -30.105 14.154 22.906 1.00 86.12 257 ASN A C 1
ATOM 2179 O O . ASN A 1 257 ? -29.768 13.258 22.133 1.00 86.12 257 ASN A O 1
ATOM 2183 N N . GLY A 1 258 ? -29.705 14.151 24.182 1.00 84.31 258 GLY A N 1
ATOM 2184 C CA . GLY A 1 258 ? -28.960 13.042 24.780 1.00 84.31 258 GLY A CA 1
ATOM 2185 C C . GLY A 1 258 ? -29.746 11.728 24.743 1.00 84.31 258 GLY A C 1
ATOM 2186 O O . GLY A 1 258 ? -29.194 10.701 24.351 1.00 84.31 258 GLY A O 1
ATOM 2187 N N . ALA A 1 259 ? -31.044 11.769 25.052 1.00 85.00 259 ALA A N 1
ATOM 2188 C CA . ALA A 1 259 ? -31.924 10.605 24.987 1.00 85.00 259 ALA A CA 1
ATOM 2189 C C . ALA A 1 259 ? -32.035 10.034 23.565 1.00 85.00 259 ALA A C 1
ATOM 2191 O O . ALA A 1 259 ? -31.966 8.819 23.383 1.00 85.00 259 ALA A O 1
ATOM 2192 N N . ALA A 1 260 ? -32.121 10.900 22.549 1.00 85.62 260 ALA A N 1
ATOM 2193 C CA . ALA A 1 260 ? -32.104 10.492 21.144 1.00 85.62 260 ALA A CA 1
ATOM 2194 C C . ALA A 1 260 ? -30.766 9.852 20.727 1.00 85.62 260 ALA A C 1
ATOM 2196 O O . ALA A 1 260 ? -30.753 8.862 19.998 1.00 85.62 260 ALA A O 1
ATOM 2197 N N . LYS A 1 261 ? -29.636 10.370 21.223 1.00 83.12 261 LYS A N 1
ATOM 2198 C CA . LYS A 1 261 ? -28.302 9.822 20.933 1.00 83.12 261 LYS A CA 1
ATOM 2199 C C . LYS A 1 261 ? -28.066 8.448 21.573 1.00 83.12 261 LYS A C 1
ATOM 2201 O O . LYS A 1 261 ? -27.406 7.605 20.974 1.00 83.12 261 LYS A O 1
ATOM 2206 N N . PHE A 1 262 ? -28.585 8.216 22.779 1.00 83.81 262 PHE A N 1
ATOM 2207 C CA . PHE A 1 262 ? -28.290 7.024 23.584 1.00 83.81 262 PHE A CA 1
ATOM 2208 C C . PHE A 1 262 ? -29.466 6.037 23.688 1.00 83.81 262 PHE A C 1
ATOM 2210 O O . PHE A 1 262 ? -29.544 5.266 24.642 1.00 83.81 262 PHE A O 1
ATOM 2217 N N . GLN A 1 263 ? -30.362 6.005 22.697 1.00 86.00 263 GLN A N 1
ATOM 2218 C CA . GLN A 1 263 ? -31.563 5.152 22.707 1.00 86.00 263 GLN A CA 1
ATOM 2219 C C . GLN A 1 263 ? -31.269 3.672 22.990 1.00 86.00 263 GLN A C 1
ATOM 2221 O O . GLN A 1 263 ? -31.924 3.060 23.833 1.00 86.00 263 GLN A O 1
ATOM 2226 N N . GLN A 1 264 ? -30.268 3.092 22.317 1.00 85.50 264 GLN A N 1
ATOM 2227 C CA . GLN A 1 264 ? -29.900 1.683 22.511 1.00 85.50 264 GLN A CA 1
ATOM 2228 C C . GLN A 1 264 ? -29.398 1.416 23.934 1.00 85.50 264 GLN A C 1
ATOM 2230 O O . GLN A 1 264 ? -29.759 0.411 24.545 1.00 85.50 264 GLN A O 1
ATOM 2235 N N . LEU A 1 265 ? -28.616 2.346 24.482 1.00 85.38 265 LEU A N 1
ATOM 2236 C CA . LEU A 1 265 ? -28.083 2.262 25.835 1.00 85.38 265 LEU A CA 1
ATOM 2237 C C . LEU A 1 265 ? -29.210 2.331 26.873 1.00 85.38 265 LEU A C 1
ATOM 2239 O O . LEU A 1 265 ? -29.284 1.457 27.732 1.00 85.38 265 LEU A O 1
ATOM 2243 N N . ILE A 1 266 ? -30.134 3.289 26.741 1.00 87.44 266 ILE A N 1
ATOM 2244 C CA . ILE A 1 266 ? -31.319 3.424 27.609 1.00 87.44 266 ILE A CA 1
ATOM 2245 C C . ILE A 1 266 ? -32.157 2.145 27.571 1.00 87.44 266 ILE A C 1
ATOM 2247 O O . ILE A 1 266 ? -32.506 1.604 28.621 1.00 87.44 266 ILE A O 1
ATOM 2251 N N . ARG A 1 267 ? -32.413 1.610 26.369 1.00 86.88 267 ARG A N 1
ATOM 2252 C CA . ARG A 1 267 ? -33.146 0.350 26.198 1.00 86.88 267 ARG A CA 1
ATOM 2253 C C . ARG A 1 267 ? -32.438 -0.823 26.878 1.00 86.88 267 ARG A C 1
ATOM 2255 O O . ARG A 1 267 ? -33.095 -1.658 27.484 1.00 86.88 267 ARG A O 1
ATOM 2262 N N . SER A 1 268 ? -31.106 -0.870 26.817 1.00 87.44 268 SER A N 1
ATOM 2263 C CA . SER A 1 268 ? -30.302 -1.929 27.446 1.00 87.44 268 SER A CA 1
ATOM 2264 C C . SER A 1 268 ? -30.230 -1.849 28.979 1.00 87.44 268 SER A C 1
ATOM 2266 O O . SER A 1 268 ? -29.888 -2.846 29.623 1.00 87.44 268 SER A O 1
ATOM 2268 N N . ILE A 1 269 ? -30.486 -0.665 29.548 1.00 89.31 269 ILE A N 1
ATOM 2269 C CA . ILE A 1 269 ? -30.542 -0.420 30.997 1.00 89.31 269 ILE A CA 1
ATOM 2270 C C . ILE A 1 269 ? -31.927 -0.782 31.537 1.00 89.31 269 ILE A C 1
ATOM 2272 O O . ILE A 1 269 ? -32.022 -1.345 32.623 1.00 89.31 269 ILE A O 1
ATOM 2276 N N . GLY A 1 270 ? -32.986 -0.485 30.777 1.00 89.06 270 GLY A N 1
ATOM 2277 C CA . GLY A 1 270 ? -34.368 -0.796 31.148 1.00 89.06 270 GLY A CA 1
ATOM 2278 C C . GLY A 1 270 ? -34.852 -0.044 32.397 1.00 89.06 270 GLY A C 1
ATOM 2279 O O . GLY A 1 270 ? -35.226 -0.691 33.379 1.00 89.06 270 GLY A O 1
ATOM 2280 N N . PRO A 1 271 ? -34.841 1.307 32.407 1.00 87.44 271 PRO A N 1
ATOM 2281 C CA . PRO A 1 271 ? -35.342 2.077 33.543 1.00 87.44 271 PRO A CA 1
ATOM 2282 C C . PRO A 1 271 ? -36.834 1.799 33.779 1.00 87.44 271 PRO A C 1
ATOM 2284 O O . PRO A 1 271 ? -37.623 1.733 32.840 1.00 87.44 271 PRO A O 1
ATOM 2287 N N . ARG A 1 272 ? -37.231 1.659 35.049 1.00 89.31 272 ARG A N 1
ATOM 2288 C CA . ARG A 1 272 ? -38.626 1.360 35.430 1.00 89.31 272 ARG A CA 1
ATOM 2289 C C . ARG A 1 272 ? -39.552 2.568 35.346 1.00 89.31 272 ARG A C 1
ATOM 2291 O O . ARG A 1 272 ? -40.748 2.409 35.138 1.00 89.31 272 ARG A O 1
ATOM 2298 N N . ILE A 1 273 ? -39.006 3.756 35.585 1.00 89.25 273 ILE A N 1
ATOM 2299 C CA . ILE A 1 273 ? -39.743 5.016 35.637 1.00 89.25 273 ILE A CA 1
ATOM 2300 C C . ILE A 1 273 ? -38.963 6.016 34.792 1.00 89.25 273 ILE A C 1
ATOM 2302 O O . ILE A 1 273 ? -37.752 6.157 34.960 1.00 89.25 273 ILE A O 1
ATOM 2306 N N . ILE A 1 274 ? -39.660 6.693 33.885 1.00 88.94 274 ILE A N 1
ATOM 2307 C CA . ILE A 1 274 ? -39.115 7.772 33.061 1.00 88.94 274 ILE A CA 1
ATOM 2308 C C . ILE A 1 274 ? -39.925 9.025 33.386 1.00 88.94 274 ILE A C 1
ATOM 2310 O O . ILE A 1 274 ? -41.152 9.001 33.323 1.00 88.94 274 ILE A O 1
ATOM 2314 N N . ILE A 1 275 ? -39.233 10.101 33.762 1.00 88.81 275 ILE A N 1
ATOM 2315 C CA . ILE A 1 275 ? -39.829 11.404 34.069 1.00 88.81 275 ILE A CA 1
ATOM 2316 C C . ILE A 1 275 ? -39.315 12.400 33.032 1.00 88.81 275 ILE A C 1
ATOM 2318 O O . ILE A 1 275 ? -38.112 12.468 32.784 1.00 88.81 275 ILE A O 1
ATOM 2322 N N . CYS A 1 276 ? -40.225 13.168 32.438 1.00 87.19 276 CYS A N 1
ATOM 2323 C CA . CYS A 1 276 ? -39.902 14.219 31.480 1.00 87.19 276 CYS A CA 1
ATOM 2324 C C . CYS A 1 276 ? -40.331 15.574 32.056 1.00 87.19 276 CYS A C 1
ATOM 2326 O O . CYS A 1 276 ? -41.524 15.881 32.080 1.00 87.19 276 CYS A O 1
ATOM 2328 N N . GLU A 1 277 ? -39.373 16.387 32.507 1.00 81.06 277 GLU A N 1
ATOM 2329 C CA . GLU A 1 277 ? -39.578 17.840 32.588 1.00 81.06 277 GLU A CA 1
ATOM 2330 C C . GLU A 1 277 ? -39.771 18.354 31.147 1.00 81.06 277 GLU A C 1
ATOM 2332 O O . GLU A 1 277 ? -39.085 17.886 30.247 1.00 81.06 277 GLU A O 1
ATOM 2337 N N . GLU A 1 278 ? -40.725 19.257 30.899 1.00 77.25 278 GLU A N 1
ATOM 2338 C CA . GLU A 1 278 ? -41.018 19.873 29.577 1.00 77.25 278 GLU A CA 1
ATOM 2339 C C . GLU A 1 278 ? -41.830 19.048 28.553 1.00 77.25 278 GLU A C 1
ATOM 2341 O O . GLU A 1 278 ? -41.956 19.442 27.392 1.00 77.25 278 GLU A O 1
ATOM 2346 N N . ALA A 1 279 ? -42.505 17.966 28.960 1.00 62.66 279 ALA A N 1
ATOM 2347 C CA . ALA A 1 279 ? -43.383 17.195 28.059 1.00 62.66 279 ALA A CA 1
ATOM 2348 C C . ALA A 1 279 ? -44.554 18.003 27.431 1.00 62.66 279 ALA A C 1
ATOM 2350 O O . ALA A 1 279 ? -45.230 17.502 26.534 1.00 62.66 279 ALA A O 1
ATOM 2351 N N . GLY A 1 280 ? -44.799 19.239 27.887 1.00 54.97 280 GLY A N 1
ATOM 2352 C CA . GLY A 1 280 ? -45.856 20.133 27.400 1.00 54.97 280 GLY A CA 1
ATOM 2353 C C . GLY A 1 280 ? -45.465 21.110 26.280 1.00 54.97 280 GLY A C 1
ATOM 2354 O O . GLY A 1 280 ? -46.368 21.676 25.672 1.00 54.97 280 GLY A O 1
ATOM 2355 N N . GLU A 1 281 ? -44.177 21.314 25.972 1.00 54.66 281 GLU A N 1
ATOM 2356 C CA . GLU A 1 281 ? -43.758 22.242 24.895 1.00 54.66 281 GLU A CA 1
ATOM 2357 C C . GLU A 1 281 ? -43.655 21.567 23.517 1.00 54.66 281 GLU A C 1
ATOM 2359 O O . GLU A 1 281 ? -43.836 22.212 22.486 1.00 54.66 281 GLU A O 1
ATOM 2364 N N . TYR A 1 282 ? -43.456 20.247 23.481 1.00 55.25 282 TYR A N 1
ATOM 2365 C CA . TYR A 1 282 ? -43.415 19.450 22.249 1.00 55.25 282 TYR A CA 1
ATOM 2366 C C . TYR A 1 282 ? -44.775 18.796 21.965 1.00 55.25 282 TYR A C 1
ATOM 2368 O O . TYR A 1 282 ? -44.895 17.587 21.767 1.00 55.25 282 TYR A O 1
ATOM 2376 N N . GLY A 1 283 ? -45.828 19.613 21.968 1.00 42.72 283 GLY A N 1
ATOM 2377 C CA . GLY A 1 283 ? -47.167 19.203 21.566 1.00 42.72 283 GLY A CA 1
ATOM 2378 C C . GLY A 1 283 ? -47.283 19.043 20.048 1.00 42.72 283 GLY A C 1
ATOM 2379 O O . GLY A 1 283 ? -47.279 20.023 19.315 1.00 42.72 283 GLY A O 1
ATOM 2380 N N . PHE A 1 284 ? -47.440 17.793 19.605 1.00 42.78 284 PHE A N 1
ATOM 2381 C CA . PHE A 1 284 ? -48.158 17.376 18.393 1.00 42.78 284 PHE A CA 1
ATOM 2382 C C . PHE A 1 284 ? -47.808 18.078 17.065 1.00 42.78 284 PHE A C 1
ATOM 2384 O O . PHE A 1 284 ? -48.533 18.941 16.579 1.00 42.78 284 PHE A O 1
ATOM 2391 N N . ASN A 1 285 ? -46.805 17.553 16.357 1.00 38.34 285 ASN A N 1
ATOM 2392 C CA . ASN A 1 285 ? -46.937 17.405 14.906 1.00 38.34 285 ASN A CA 1
ATOM 2393 C C . ASN A 1 285 ? -46.167 16.173 14.401 1.00 38.34 285 ASN A C 1
ATOM 2395 O O . ASN A 1 285 ? -44.947 16.087 14.503 1.00 38.34 285 ASN A O 1
ATOM 2399 N N . SER A 1 286 ? -46.918 15.231 13.824 1.00 39.47 286 SER A N 1
ATOM 2400 C CA . SER A 1 286 ? -46.499 13.999 13.129 1.00 39.47 286 SER A CA 1
ATOM 2401 C C . SER A 1 286 ? -45.931 12.825 13.960 1.00 39.47 286 SER A C 1
ATOM 2403 O O . SER A 1 286 ? -44.732 12.619 14.094 1.00 39.47 286 SER A O 1
ATOM 2405 N N . GLY A 1 287 ? -46.846 11.975 14.440 1.00 41.91 287 GLY A N 1
ATOM 2406 C CA . GLY A 1 287 ? -46.837 10.522 14.200 1.00 41.91 287 GLY A CA 1
ATOM 2407 C C . GLY A 1 287 ? -45.522 9.736 14.275 1.00 41.91 287 GLY A C 1
ATOM 2408 O O . GLY A 1 287 ? -45.188 9.038 13.320 1.00 41.91 287 GLY A O 1
ATOM 2409 N N . LYS A 1 288 ? -44.826 9.747 15.414 1.00 41.06 288 LYS A N 1
ATOM 2410 C CA . LYS A 1 288 ? -43.939 8.635 15.791 1.00 41.06 288 LYS A CA 1
ATOM 2411 C C . LYS A 1 288 ? -44.214 8.220 17.228 1.00 41.06 288 LYS A C 1
ATOM 2413 O O . LYS A 1 288 ? -43.703 8.820 18.168 1.00 41.06 288 LYS A O 1
ATOM 2418 N N . GLU A 1 289 ? -45.028 7.180 17.377 1.00 37.06 289 GLU A N 1
ATOM 2419 C CA . GLU A 1 289 ? -45.100 6.397 18.605 1.00 37.06 289 GLU A CA 1
ATOM 2420 C C . GLU A 1 289 ? -43.697 5.871 18.930 1.00 37.06 289 GLU A C 1
ATOM 2422 O O . GLU A 1 289 ? -43.146 5.017 18.232 1.00 37.06 289 GLU A O 1
ATOM 2427 N N . LEU A 1 290 ? -43.106 6.378 20.010 1.00 41.72 290 LEU A N 1
ATOM 2428 C CA . LEU A 1 290 ? -42.055 5.664 20.722 1.00 41.72 290 LEU A CA 1
ATOM 2429 C C . LEU A 1 290 ? -42.730 4.513 21.475 1.00 41.72 290 LEU A C 1
ATOM 2431 O O . LEU A 1 290 ? -43.026 4.614 22.661 1.00 41.72 290 LEU A O 1
ATOM 2435 N N . SER A 1 291 ? -43.013 3.426 20.756 1.00 33.38 291 SER A N 1
ATOM 2436 C CA . SER A 1 291 ? -43.414 2.158 21.361 1.00 33.38 291 SER A CA 1
ATOM 2437 C C . SER A 1 291 ? -42.194 1.549 22.047 1.00 33.38 291 SER A C 1
ATOM 2439 O O . SER A 1 291 ? -41.325 0.961 21.401 1.00 33.38 291 SER A O 1
ATOM 2441 N N . ILE A 1 292 ? -42.114 1.718 23.364 1.00 41.66 292 ILE A N 1
ATOM 2442 C CA . ILE A 1 292 ? -41.133 1.043 24.212 1.00 41.66 292 ILE A CA 1
ATOM 2443 C C . ILE A 1 292 ? -41.770 -0.283 24.639 1.00 41.66 292 ILE A C 1
ATOM 2445 O O . ILE A 1 292 ? -42.518 -0.337 25.611 1.00 41.66 292 ILE A O 1
ATOM 2449 N N . GLY A 1 293 ? -41.541 -1.317 23.827 1.00 35.00 293 GLY A N 1
ATOM 2450 C CA . GLY A 1 293 ? -41.819 -2.718 24.150 1.00 35.00 293 GLY A CA 1
ATOM 2451 C C . GLY A 1 293 ? -40.563 -3.442 24.609 1.00 35.00 293 GLY A C 1
ATOM 2452 O O . GLY A 1 293 ? -39.471 -3.168 24.034 1.00 35.00 293 GLY A O 1
#

Sequence (293 aa):
IKEFSLEEVCRNRARTKKESYLLAKLYEEIEKIGSDTEKVKNTLFRRWMRWSDIKDYLMAEERRFYDKFVNITENDLPSWVLGTDDDDGFKPVKKNNKQKRIYPFEEWTKGGDITIIKKRKELLLNPPISNKKIVKSGSNANMYELLREEFEDEKDISDDESQIDHYTIEWIKNYEEPETDRPLDVLLNDHSVWNMSIIERHKLHDYWRTKIYNEIVEKLSELQERHGKKIKEMNDIYDEARRQVLLKSDVIGMTTNGAAKFQQLIRSIGPRIIICEEAGEYGFNSGKELSIG

Organism: NCBI:txid588596